Protein AF-A0A9P7BM96-F1 (afdb_monomer)

Secondary structure (DSSP, 8-state):
--HHHHHHHHHHHHHHHHHHHHIIIIIIHHHTT-TT-HHHHHHHHHHHHHHHHHHHHHHHHHHS---PPPTTT---TT---HHHHHHHHH-S-GGGTTS--PPSS-SS-----TTS-TTHHHHPSPPP-TTTS-HHHHHHH-EEE-STT--EEEPPPHHHHHHHHHHHHHHHHHHHHHHHHHHHHHHHTT---------

Foldseek 3Di:
DCPPVVVVLVVVVVVLVVVVVCCVPVPLQVVQVHDPDPSSCVVVVVVVVVSVVVVVVSVCVSPDDPDDDPPPPDDDFQPPDDPVVCCQAQNPDPVCSVPDDGGDDDVPDGHTHPPDDPCVVVCPPDDDPPPVDPPVVCLQADWDQDDPVRDTDGDQDPVNVVVVVVVVVVVVVVVVVVVVVVVVVVVVVVDDDDDDDDD

Structure (mmCIF, N/CA/C/O backbone):
data_AF-A0A9P7BM96-F1
#
_entry.id   AF-A0A9P7BM96-F1
#
loop_
_atom_site.group_PDB
_atom_site.id
_atom_site.type_symbol
_atom_site.label_atom_id
_atom_site.label_alt_id
_atom_site.label_comp_id
_atom_site.la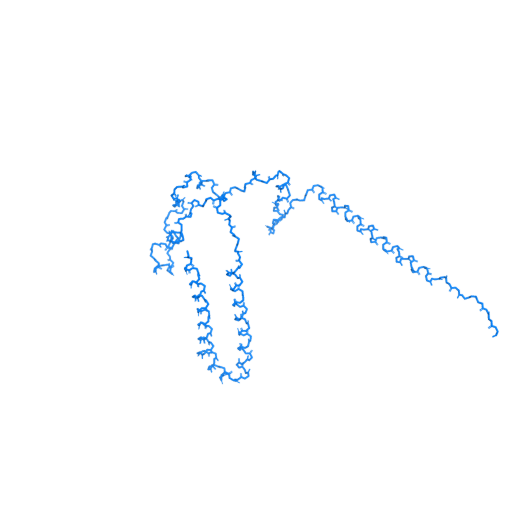bel_asym_id
_atom_site.label_entity_id
_atom_site.label_seq_id
_atom_site.pdbx_PDB_ins_code
_atom_site.Cartn_x
_atom_site.Cartn_y
_atom_site.Cartn_z
_atom_site.occupancy
_atom_site.B_iso_or_equiv
_atom_site.auth_seq_id
_atom_site.auth_comp_id
_atom_site.auth_asym_id
_atom_site.auth_atom_id
_atom_site.pdbx_PDB_model_num
ATOM 1 N N . MET A 1 1 ? -3.046 -20.002 8.139 1.00 47.97 1 MET A N 1
ATOM 2 C CA . MET A 1 1 ? -2.059 -19.854 7.043 1.00 47.97 1 MET A CA 1
ATOM 3 C C . MET A 1 1 ? -2.588 -18.818 6.055 1.00 47.97 1 MET A C 1
ATOM 5 O O . MET A 1 1 ? -3.575 -19.117 5.391 1.00 47.97 1 MET A O 1
ATOM 9 N N . PRO A 1 2 ? -1.997 -17.613 5.975 1.00 55.56 2 PRO A N 1
ATOM 10 C CA . PRO A 1 2 ? -2.507 -16.508 5.168 1.00 55.56 2 PRO A CA 1
ATOM 11 C C . PRO A 1 2 ? -1.936 -16.606 3.747 1.00 55.56 2 PRO A C 1
ATOM 13 O O . PRO A 1 2 ? -1.032 -15.884 3.339 1.00 55.56 2 PRO A O 1
ATOM 16 N N . ILE A 1 3 ? -2.436 -17.574 2.986 1.00 63.69 3 ILE A N 1
ATOM 17 C CA . ILE A 1 3 ? -2.143 -17.705 1.556 1.00 63.69 3 ILE A CA 1
ATOM 18 C C . ILE A 1 3 ? -2.583 -16.456 0.747 1.00 63.69 3 ILE A C 1
ATOM 20 O O . ILE A 1 3 ? -1.845 -16.101 -0.172 1.00 63.69 3 ILE A O 1
ATOM 24 N N . PRO A 1 4 ? -3.697 -15.741 1.053 1.00 73.94 4 PRO A N 1
ATOM 25 C CA . PRO A 1 4 ? -4.152 -14.656 0.176 1.00 73.94 4 PRO A CA 1
ATOM 26 C C . PRO A 1 4 ? -3.235 -13.427 0.177 1.00 73.94 4 PRO A C 1
ATOM 28 O O . PRO A 1 4 ? -2.998 -12.857 -0.881 1.00 73.94 4 PRO A O 1
ATOM 31 N N . GLU A 1 5 ? -2.663 -13.042 1.318 1.00 81.00 5 GLU A N 1
ATOM 32 C CA . GLU A 1 5 ? -1.822 -11.837 1.422 1.00 81.00 5 GLU A CA 1
ATOM 33 C C . GLU A 1 5 ? -0.573 -11.941 0.544 1.00 81.00 5 GLU A C 1
ATOM 35 O O . GLU A 1 5 ? -0.266 -11.053 -0.249 1.00 81.00 5 GLU A O 1
ATOM 40 N N . LYS A 1 6 ? 0.110 -13.088 0.610 1.00 84.75 6 LYS A N 1
ATOM 41 C CA . LYS A 1 6 ? 1.307 -13.346 -0.198 1.00 84.75 6 LYS A CA 1
ATOM 42 C C . LYS A 1 6 ? 0.989 -13.403 -1.694 1.00 84.75 6 LYS A C 1
ATOM 44 O O . LYS A 1 6 ? 1.819 -12.992 -2.502 1.00 84.75 6 LYS A O 1
ATOM 49 N N . LEU A 1 7 ? -0.203 -13.881 -2.064 1.00 88.94 7 LEU A N 1
ATOM 50 C CA . LEU A 1 7 ? -0.665 -13.892 -3.454 1.00 88.94 7 LEU A CA 1
ATOM 51 C C . LEU A 1 7 ? -0.928 -12.482 -3.982 1.00 88.94 7 LEU A C 1
ATOM 53 O O . LEU A 1 7 ? -0.561 -12.199 -5.118 1.00 88.94 7 LEU A O 1
ATOM 57 N N . ILE A 1 8 ? -1.508 -11.596 -3.168 1.00 89.38 8 ILE A N 1
ATOM 58 C CA . ILE A 1 8 ? -1.739 -10.196 -3.549 1.00 89.38 8 ILE A CA 1
ATOM 59 C C . ILE A 1 8 ? -0.401 -9.495 -3.797 1.00 89.38 8 ILE A C 1
ATOM 61 O O . ILE A 1 8 ? -0.229 -8.863 -4.838 1.00 89.38 8 ILE A O 1
ATOM 65 N N . VAL A 1 9 ? 0.575 -9.666 -2.900 1.00 92.06 9 VAL A N 1
ATOM 66 C CA . VAL A 1 9 ? 1.915 -9.081 -3.071 1.00 92.06 9 VAL A CA 1
ATOM 67 C C . VAL A 1 9 ? 2.583 -9.600 -4.347 1.00 92.06 9 VAL A C 1
ATOM 69 O O . VAL A 1 9 ? 3.071 -8.814 -5.159 1.00 92.06 9 VAL A O 1
ATOM 72 N N . ALA A 1 10 ? 2.555 -10.916 -4.576 1.00 91.62 10 ALA A N 1
ATOM 73 C CA . ALA A 1 10 ? 3.107 -11.511 -5.792 1.00 91.62 10 ALA A CA 1
ATOM 74 C C . ALA A 1 10 ? 2.406 -10.994 -7.061 1.00 91.62 10 ALA A C 1
ATOM 76 O O . ALA A 1 10 ? 3.071 -10.670 -8.044 1.00 91.62 10 ALA A O 1
ATOM 77 N N . PHE A 1 11 ? 1.079 -10.869 -7.029 1.00 94.00 11 PHE A N 1
ATOM 78 C CA . PHE A 1 11 ? 0.290 -10.334 -8.133 1.00 94.00 11 PHE A CA 1
ATOM 79 C C . PHE A 1 11 ? 0.677 -8.890 -8.468 1.00 94.00 11 PHE A C 1
ATOM 81 O O . PHE A 1 11 ? 0.903 -8.579 -9.636 1.00 94.00 11 PHE A O 1
ATOM 88 N N . VAL A 1 12 ? 0.819 -8.022 -7.462 1.00 93.88 12 VAL A N 1
ATOM 89 C CA . VAL A 1 12 ? 1.222 -6.622 -7.664 1.00 93.88 12 VAL A CA 1
ATOM 90 C C . VAL A 1 12 ? 2.627 -6.535 -8.263 1.00 93.88 12 VAL A C 1
ATOM 92 O O . VAL A 1 12 ? 2.837 -5.787 -9.216 1.00 93.88 12 VAL A O 1
ATOM 95 N N . VAL A 1 13 ? 3.580 -7.337 -7.781 1.00 94.19 13 VAL A N 1
ATOM 96 C CA . VAL A 1 13 ? 4.946 -7.367 -8.338 1.00 94.19 13 VAL A CA 1
ATOM 97 C C . VAL A 1 13 ? 4.942 -7.814 -9.801 1.00 94.19 13 VAL A C 1
ATOM 99 O O . VAL A 1 13 ? 5.602 -7.192 -10.640 1.00 94.19 13 VAL A O 1
ATOM 102 N N . VAL A 1 14 ? 4.169 -8.854 -10.131 1.00 95.19 14 VAL A N 1
ATOM 103 C CA . VAL A 1 14 ? 3.995 -9.318 -11.516 1.00 95.19 14 VAL A CA 1
ATOM 104 C C . VAL A 1 14 ? 3.354 -8.230 -12.374 1.00 95.19 14 VAL A C 1
ATOM 106 O O . VAL A 1 14 ? 3.816 -7.997 -13.488 1.00 95.19 14 VAL A O 1
ATOM 109 N N . LEU A 1 15 ? 2.344 -7.527 -11.862 1.00 94.94 15 LEU A N 1
ATOM 110 C CA . LEU A 1 15 ? 1.662 -6.452 -12.578 1.00 94.94 15 LEU A CA 1
ATOM 111 C C . LEU A 1 15 ? 2.601 -5.279 -12.889 1.00 94.94 15 LEU A C 1
ATOM 113 O O . LEU A 1 15 ? 2.661 -4.837 -14.037 1.00 94.94 15 LEU A O 1
ATOM 117 N N . ILE A 1 16 ? 3.370 -4.806 -11.903 1.00 93.94 16 ILE A N 1
ATOM 118 C CA . ILE A 1 16 ? 4.359 -3.731 -12.092 1.00 93.94 16 ILE A CA 1
ATOM 119 C C . ILE A 1 16 ? 5.408 -4.164 -13.127 1.00 93.94 16 ILE A C 1
ATOM 121 O O . ILE A 1 16 ? 5.704 -3.420 -14.066 1.00 93.94 16 ILE A O 1
ATOM 125 N N . THR A 1 17 ? 5.916 -5.395 -13.008 1.00 93.94 17 THR A N 1
ATOM 126 C CA . THR A 1 17 ? 6.896 -5.953 -13.953 1.00 93.94 17 THR A CA 1
ATOM 127 C C . THR A 1 17 ? 6.318 -6.040 -15.361 1.00 93.94 17 THR A C 1
ATOM 129 O O . THR A 1 17 ? 6.983 -5.667 -16.325 1.00 93.94 17 THR A O 1
ATOM 132 N N . TYR A 1 18 ? 5.074 -6.500 -15.493 1.00 95.00 18 TYR A N 1
ATOM 133 C CA . TYR A 1 18 ? 4.387 -6.643 -16.770 1.00 95.00 18 TYR A CA 1
ATOM 134 C C . TYR A 1 18 ? 4.189 -5.292 -17.461 1.00 95.00 18 TYR A C 1
ATOM 136 O O . TYR A 1 18 ? 4.538 -5.151 -18.634 1.00 95.00 18 TYR A O 1
ATOM 144 N N . LEU A 1 19 ? 3.689 -4.281 -16.745 1.00 94.00 19 LEU A N 1
ATOM 145 C CA . LEU A 1 19 ? 3.489 -2.937 -17.296 1.00 94.00 19 LEU A CA 1
ATOM 146 C C . LEU A 1 19 ? 4.809 -2.313 -17.759 1.00 94.00 19 LEU A C 1
ATOM 148 O O . LEU A 1 19 ? 4.879 -1.746 -18.852 1.00 94.00 19 LEU A O 1
ATOM 152 N N . GLN A 1 20 ? 5.877 -2.472 -16.976 1.00 92.69 20 GLN A N 1
ATOM 153 C CA . GLN A 1 20 ? 7.189 -1.964 -17.360 1.00 92.69 20 GLN A CA 1
ATOM 154 C C . GLN A 1 20 ? 7.768 -2.708 -18.564 1.00 92.69 20 GLN A C 1
ATOM 156 O O . GLN A 1 20 ? 8.263 -2.077 -19.502 1.00 92.69 20 GLN A O 1
ATOM 161 N N . ALA A 1 21 ? 7.739 -4.042 -18.536 1.00 90.75 21 ALA A N 1
ATOM 162 C CA . ALA A 1 21 ? 8.301 -4.864 -19.597 1.00 90.75 21 ALA A CA 1
ATOM 163 C C . ALA A 1 21 ? 7.570 -4.598 -20.913 1.00 90.75 21 ALA A C 1
ATOM 165 O O . ALA A 1 21 ? 8.215 -4.371 -21.932 1.00 90.75 21 ALA A O 1
ATOM 166 N N . THR A 1 22 ? 6.238 -4.532 -20.889 1.00 94.19 22 THR A N 1
ATOM 167 C CA . THR A 1 22 ? 5.443 -4.245 -22.088 1.00 94.19 22 THR A CA 1
ATOM 168 C C . THR A 1 22 ? 5.695 -2.838 -22.625 1.00 94.19 22 THR A C 1
ATOM 170 O O . THR A 1 22 ? 5.954 -2.687 -23.817 1.00 94.19 22 THR A O 1
ATOM 173 N N . THR A 1 23 ? 5.725 -1.817 -21.767 1.00 91.75 23 THR A N 1
ATOM 174 C CA . THR A 1 23 ? 6.020 -0.433 -22.181 1.00 91.75 23 THR A CA 1
ATOM 175 C C . THR A 1 23 ? 7.432 -0.304 -22.756 1.00 91.75 23 THR A C 1
ATOM 177 O O . THR A 1 23 ? 7.634 0.306 -23.808 1.00 91.75 23 THR A O 1
ATOM 180 N N . SER A 1 24 ? 8.418 -0.928 -22.113 1.00 88.88 24 SER A N 1
ATOM 181 C CA . SER A 1 24 ? 9.808 -0.896 -22.574 1.00 88.88 24 SER A CA 1
ATOM 182 C C . SER A 1 24 ? 9.985 -1.647 -23.895 1.00 88.88 24 SER A C 1
ATOM 184 O O . SER A 1 24 ? 10.652 -1.135 -24.793 1.00 88.88 24 SER A O 1
ATOM 186 N N . PHE A 1 25 ? 9.357 -2.823 -24.042 1.00 87.56 25 PHE A N 1
ATOM 187 C CA . PHE A 1 25 ? 9.504 -3.663 -25.233 1.00 87.56 25 PHE A CA 1
ATOM 188 C C . PHE A 1 25 ? 8.708 -3.197 -26.444 1.00 87.56 25 PHE A C 1
ATOM 190 O O . PHE A 1 25 ? 9.263 -3.138 -27.542 1.00 87.56 25 PHE A O 1
ATOM 197 N N . PHE A 1 26 ? 7.430 -2.873 -26.267 1.00 90.62 26 PHE A N 1
ATOM 198 C CA . PHE A 1 26 ? 6.539 -2.583 -27.389 1.00 90.62 26 PHE A CA 1
ATOM 199 C C . PHE A 1 26 ? 6.515 -1.107 -27.778 1.00 90.62 26 PHE A C 1
ATOM 201 O O . PHE A 1 26 ? 6.284 -0.805 -28.945 1.00 90.62 26 PHE A O 1
ATOM 208 N N . ILE A 1 27 ? 6.758 -0.192 -26.834 1.00 90.69 27 ILE A N 1
ATOM 209 C CA . ILE A 1 27 ? 6.635 1.250 -27.083 1.00 90.69 27 ILE A CA 1
ATOM 210 C C . ILE A 1 27 ? 8.024 1.876 -27.214 1.00 90.69 27 ILE A C 1
ATOM 212 O O . ILE A 1 27 ? 8.380 2.375 -28.280 1.00 90.69 27 ILE A O 1
ATOM 216 N N . LEU A 1 28 ? 8.835 1.827 -26.154 1.00 88.25 28 LEU A N 1
ATOM 217 C CA . LEU A 1 28 ? 10.091 2.585 -26.092 1.00 88.25 28 LEU A CA 1
ATOM 218 C C . LEU A 1 28 ? 11.204 1.996 -26.968 1.00 88.25 28 LEU A C 1
ATOM 220 O O . LEU A 1 28 ? 11.908 2.750 -27.638 1.00 88.25 28 LEU A O 1
ATOM 224 N N . GLY A 1 29 ? 11.347 0.669 -27.008 1.00 85.12 29 GLY A N 1
ATOM 225 C CA . GLY A 1 29 ? 12.335 -0.021 -27.843 1.00 85.12 29 GLY A CA 1
ATOM 226 C C . GLY A 1 29 ? 12.297 0.400 -29.323 1.00 85.12 29 GLY A C 1
ATOM 227 O O . GLY A 1 29 ? 13.311 0.888 -29.833 1.00 85.12 29 GLY A O 1
ATOM 228 N N . PRO A 1 30 ? 11.156 0.256 -30.025 1.00 87.81 30 PRO A N 1
ATOM 229 C CA . PRO A 1 30 ? 11.042 0.688 -31.417 1.00 87.81 30 PRO A CA 1
ATOM 230 C C . PRO A 1 30 ? 11.028 2.217 -31.581 1.00 87.81 30 PRO A C 1
ATOM 232 O O . PRO A 1 30 ? 11.610 2.714 -32.543 1.00 87.81 30 PRO A O 1
ATOM 235 N N . ALA A 1 31 ? 10.436 2.978 -30.651 1.00 87.81 31 ALA A N 1
ATOM 236 C CA . ALA A 1 31 ? 10.355 4.440 -30.762 1.00 87.81 31 ALA A CA 1
ATOM 237 C C . ALA A 1 31 ? 11.722 5.148 -30.694 1.00 87.81 31 ALA A C 1
ATOM 239 O O . ALA A 1 31 ? 11.889 6.219 -31.273 1.00 87.81 31 ALA A O 1
ATOM 240 N N . LEU A 1 32 ? 12.708 4.559 -30.009 1.00 87.00 32 LEU A N 1
ATOM 241 C CA . LEU A 1 32 ? 14.031 5.158 -29.780 1.00 87.00 32 LEU A CA 1
ATOM 242 C C . LEU A 1 32 ? 15.109 4.658 -30.764 1.00 87.00 32 LEU A C 1
ATOM 244 O O . LEU A 1 32 ? 16.298 4.937 -30.582 1.00 87.00 32 LEU A O 1
ATOM 248 N N . GLY A 1 33 ? 14.706 3.933 -31.815 1.00 83.50 33 GLY A N 1
ATOM 249 C CA . GLY A 1 33 ? 15.616 3.403 -32.836 1.00 83.50 33 GLY A CA 1
ATOM 250 C C . GLY A 1 33 ? 16.369 2.139 -32.407 1.00 83.50 33 GLY A C 1
ATOM 251 O O . GLY A 1 33 ? 17.415 1.828 -32.972 1.00 83.50 33 GLY A O 1
ATOM 252 N N . GLY A 1 34 ? 15.848 1.411 -31.414 1.00 83.75 34 GLY A N 1
ATOM 253 C CA . GLY A 1 34 ? 16.416 0.163 -30.912 1.00 83.75 34 GLY A CA 1
ATOM 254 C C . GLY A 1 34 ? 17.118 0.285 -29.557 1.00 83.75 34 GLY A C 1
ATOM 255 O O . GLY A 1 34 ? 17.519 1.353 -29.101 1.00 83.75 34 GLY A O 1
ATOM 256 N N . TRP A 1 35 ? 17.287 -0.866 -28.910 1.00 78.38 35 TRP A N 1
ATOM 257 C CA . TRP A 1 35 ? 17.749 -1.023 -27.525 1.00 78.38 35 TRP A CA 1
ATOM 258 C C . TRP A 1 35 ? 19.212 -0.650 -27.291 1.00 78.38 35 TRP A C 1
ATOM 260 O O . TRP A 1 35 ? 19.595 -0.268 -26.189 1.00 78.38 35 TRP A O 1
ATOM 270 N N . THR A 1 36 ? 20.037 -0.779 -28.327 1.00 82.50 36 THR A N 1
ATOM 271 C CA . THR A 1 36 ? 21.484 -0.532 -28.271 1.00 82.50 36 THR A CA 1
ATOM 272 C C . THR A 1 36 ? 21.850 0.912 -28.607 1.00 82.50 36 THR A C 1
ATOM 274 O O . THR A 1 36 ? 23.028 1.260 -28.609 1.00 82.50 36 THR A O 1
ATOM 277 N N . SER A 1 37 ? 20.864 1.762 -28.907 1.00 88.00 37 SER A N 1
ATOM 278 C CA . SER A 1 37 ? 21.087 3.177 -29.190 1.00 88.00 37 SER A CA 1
ATOM 279 C C . SER A 1 37 ? 21.492 3.929 -27.919 1.00 88.00 37 SER A C 1
ATOM 281 O O . SER A 1 37 ? 20.876 3.769 -26.864 1.00 88.00 37 SER A O 1
ATOM 283 N N . LEU A 1 38 ? 22.488 4.815 -28.022 1.00 85.75 38 LEU A N 1
ATOM 284 C CA . LEU A 1 38 ? 22.903 5.678 -26.907 1.00 85.75 38 LEU A CA 1
ATOM 285 C C . LEU A 1 38 ? 21.762 6.586 -26.433 1.00 85.75 38 LEU A C 1
ATOM 287 O O . LEU A 1 38 ? 21.636 6.863 -25.242 1.00 85.75 38 LEU A O 1
ATOM 291 N N . LEU A 1 39 ? 20.902 7.024 -27.357 1.00 86.62 39 LEU A N 1
ATOM 292 C CA . LEU A 1 39 ? 19.729 7.830 -27.030 1.00 86.62 39 LEU A CA 1
ATOM 293 C C . LEU A 1 39 ? 18.709 7.020 -26.215 1.00 86.62 39 LEU A C 1
ATOM 295 O O . LEU A 1 39 ? 18.172 7.528 -25.232 1.00 86.62 39 LEU A O 1
ATOM 299 N N . ALA A 1 40 ? 18.516 5.744 -26.563 1.00 87.44 40 ALA A N 1
ATOM 300 C CA . ALA A 1 40 ? 17.652 4.842 -25.811 1.00 87.44 40 ALA A CA 1
ATOM 301 C C . ALA A 1 40 ? 18.202 4.576 -24.404 1.00 87.44 40 ALA A C 1
ATOM 303 O O . ALA A 1 40 ? 17.460 4.666 -23.429 1.00 87.44 40 ALA A O 1
ATOM 304 N N . GLN A 1 41 ? 19.509 4.333 -24.268 1.00 87.38 41 GLN A N 1
ATOM 305 C CA . GLN A 1 41 ? 20.141 4.096 -22.966 1.00 87.38 41 GLN A CA 1
ATOM 306 C C . GLN A 1 41 ? 20.053 5.310 -22.036 1.00 87.38 41 GLN A C 1
ATOM 308 O O . GLN A 1 41 ? 19.769 5.136 -20.853 1.00 87.38 41 GLN A O 1
ATOM 313 N N . LYS A 1 42 ? 20.215 6.536 -22.553 1.00 89.19 42 LYS A N 1
ATOM 314 C CA . LYS A 1 42 ? 20.076 7.761 -21.742 1.00 89.19 42 LYS A CA 1
ATOM 315 C C . LYS A 1 42 ? 18.677 7.936 -21.143 1.00 89.19 42 LYS A C 1
ATOM 317 O O . LYS A 1 42 ? 18.567 8.539 -20.083 1.00 89.19 42 LYS A O 1
ATOM 322 N N . ILE A 1 43 ? 17.633 7.415 -21.791 1.00 88.81 43 ILE A N 1
ATOM 323 C CA . ILE A 1 43 ? 16.240 7.494 -21.317 1.00 88.81 43 ILE A CA 1
ATOM 324 C C . ILE A 1 43 ? 15.863 6.262 -20.480 1.00 88.81 43 ILE A C 1
ATOM 326 O O . ILE A 1 43 ? 15.239 6.389 -19.429 1.00 88.81 43 ILE A O 1
ATOM 330 N N . LEU A 1 44 ? 16.268 5.063 -20.904 1.00 87.62 44 LEU A N 1
ATOM 331 C CA . LEU A 1 44 ? 15.960 3.814 -20.204 1.00 87.62 44 LEU A CA 1
ATOM 332 C C . LEU A 1 44 ? 16.725 3.678 -18.887 1.00 87.62 44 LEU A C 1
ATOM 334 O O . LEU A 1 44 ? 16.205 3.085 -17.946 1.00 87.62 44 LEU A O 1
ATOM 338 N N . PHE A 1 45 ? 17.945 4.203 -18.793 1.00 89.81 45 PHE A N 1
ATOM 339 C CA . PHE A 1 45 ? 18.731 4.131 -17.565 1.00 89.81 45 PHE A CA 1
ATOM 340 C C . PHE A 1 45 ? 18.026 4.793 -16.366 1.00 89.81 45 PHE A C 1
ATOM 342 O O . PHE A 1 45 ? 17.761 4.080 -15.396 1.00 89.81 45 PHE A O 1
ATOM 349 N N . PRO A 1 46 ? 17.639 6.088 -16.407 1.00 92.31 46 PRO A N 1
ATOM 350 C CA . PRO A 1 46 ? 16.921 6.703 -15.292 1.00 92.31 46 PRO A CA 1
ATOM 351 C C . PRO A 1 46 ? 15.571 6.022 -15.031 1.00 92.31 46 PRO A C 1
ATOM 353 O O . PRO A 1 46 ? 15.221 5.813 -13.875 1.00 92.31 46 PRO A O 1
ATOM 356 N N . LEU A 1 47 ? 14.859 5.584 -16.077 1.00 89.75 47 LEU A N 1
ATOM 357 C CA . LEU A 1 47 ? 13.594 4.856 -15.931 1.00 89.75 47 LEU A CA 1
ATOM 358 C C . LEU A 1 47 ? 13.758 3.559 -15.118 1.00 89.75 47 LEU A C 1
ATOM 360 O O . LEU A 1 47 ? 12.966 3.289 -14.216 1.00 89.75 47 LEU A O 1
ATOM 364 N N . ASN A 1 48 ? 14.794 2.765 -15.406 1.00 91.12 48 ASN A N 1
ATOM 365 C CA . ASN A 1 48 ? 15.074 1.532 -14.666 1.00 91.12 48 ASN A CA 1
ATOM 366 C C . ASN A 1 48 ? 15.519 1.815 -13.225 1.00 91.12 48 ASN A C 1
ATOM 368 O O . ASN A 1 48 ? 15.150 1.070 -12.321 1.00 91.12 48 ASN A O 1
ATOM 372 N N . VAL A 1 49 ? 16.255 2.904 -12.984 1.00 95.12 49 VAL A N 1
ATOM 373 C CA . VAL A 1 49 ? 16.618 3.329 -11.622 1.00 95.12 49 VAL A CA 1
ATOM 374 C C . VAL A 1 49 ? 15.370 3.695 -10.813 1.00 95.12 49 VAL A C 1
ATOM 376 O O . VAL A 1 49 ? 15.205 3.215 -9.690 1.00 95.12 49 VAL A O 1
ATOM 379 N N . THR A 1 50 ? 14.450 4.479 -11.379 1.00 93.06 50 THR A N 1
ATOM 380 C CA . THR A 1 50 ? 13.179 4.817 -10.718 1.00 93.06 50 THR A CA 1
ATOM 381 C C . THR A 1 50 ? 12.330 3.572 -10.462 1.00 93.06 50 THR A C 1
ATOM 383 O O . THR A 1 50 ? 11.719 3.448 -9.404 1.00 93.06 50 THR A O 1
ATOM 386 N N . LEU A 1 51 ? 12.340 2.607 -11.381 1.00 93.81 51 LEU A N 1
ATOM 387 C CA . LEU A 1 51 ? 11.655 1.332 -11.191 1.00 93.81 51 LEU A CA 1
ATOM 388 C C . LEU A 1 51 ? 12.242 0.521 -10.024 1.00 93.81 51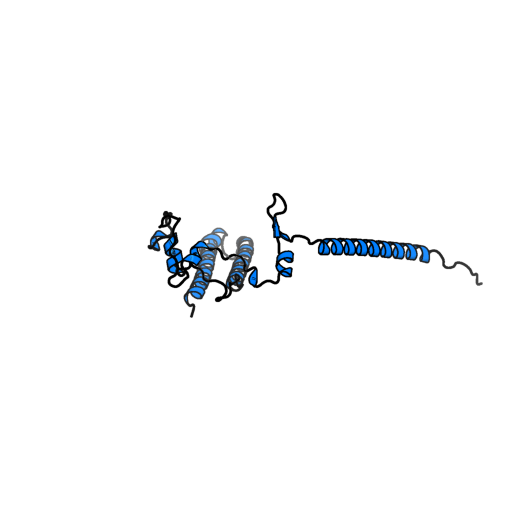 LEU A C 1
ATOM 390 O O . LEU A 1 51 ? 11.492 -0.011 -9.207 1.00 93.81 51 LEU A O 1
ATOM 394 N N . ILE A 1 52 ? 13.572 0.452 -9.908 1.00 95.31 52 ILE A N 1
ATOM 395 C CA . ILE A 1 52 ? 14.237 -0.185 -8.761 1.00 95.31 52 ILE A CA 1
ATOM 396 C C . ILE A 1 52 ? 13.815 0.508 -7.460 1.00 95.31 52 ILE A C 1
ATOM 398 O O . ILE A 1 52 ? 13.480 -0.174 -6.492 1.00 95.31 52 ILE A O 1
ATOM 402 N N . SER A 1 53 ? 13.751 1.843 -7.445 1.00 95.62 53 SER A N 1
ATOM 403 C CA . SER A 1 53 ? 13.266 2.601 -6.283 1.00 95.62 53 SER A CA 1
ATOM 404 C C . SER A 1 53 ? 11.821 2.243 -5.910 1.00 95.62 53 SER A C 1
ATOM 406 O O . SER A 1 53 ? 11.535 2.043 -4.730 1.00 95.62 53 SER A O 1
ATOM 408 N N . ILE A 1 54 ? 10.930 2.065 -6.891 1.00 95.12 54 ILE A N 1
ATOM 409 C CA . ILE A 1 54 ? 9.552 1.608 -6.649 1.00 95.12 54 ILE A CA 1
ATOM 410 C C . ILE A 1 54 ? 9.540 0.224 -5.991 1.00 95.12 54 ILE A C 1
ATOM 412 O O . ILE A 1 54 ? 8.828 0.034 -5.005 1.00 95.12 54 ILE A O 1
ATOM 416 N N . TYR A 1 55 ? 10.336 -0.733 -6.479 1.00 95.25 55 TYR A N 1
ATOM 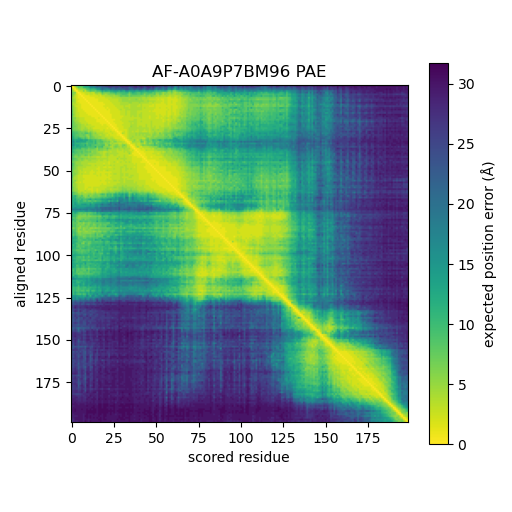417 C CA . TYR A 1 55 ? 10.393 -2.070 -5.876 1.00 95.25 55 TYR A CA 1
ATOM 418 C C . TYR A 1 55 ? 10.924 -2.053 -4.446 1.00 95.25 55 TYR A C 1
ATOM 420 O O . TYR A 1 55 ? 10.382 -2.753 -3.592 1.00 95.25 55 TYR A O 1
ATOM 428 N N . VAL A 1 56 ? 11.954 -1.250 -4.170 1.00 95.62 56 VAL A N 1
ATOM 429 C CA . VAL A 1 56 ? 12.506 -1.100 -2.817 1.00 95.62 56 VAL A CA 1
ATOM 430 C C . VAL A 1 56 ? 11.462 -0.505 -1.874 1.00 95.62 56 VAL A C 1
ATOM 432 O O . VAL A 1 56 ? 11.231 -1.058 -0.800 1.00 95.62 56 VAL A O 1
ATOM 435 N N . ASN A 1 57 ? 10.779 0.562 -2.291 1.00 94.75 57 ASN A N 1
ATOM 436 C CA . ASN A 1 57 ? 9.741 1.199 -1.481 1.00 94.75 57 ASN A CA 1
ATOM 437 C C . ASN A 1 57 ? 8.556 0.262 -1.236 1.00 94.75 57 ASN A C 1
ATOM 439 O O . ASN A 1 57 ? 8.062 0.171 -0.116 1.00 94.75 57 ASN A O 1
ATOM 443 N N . TYR A 1 58 ? 8.125 -0.475 -2.261 1.00 94.06 58 TYR A N 1
ATOM 444 C CA . TYR A 1 58 ? 7.049 -1.451 -2.132 1.00 94.06 58 TYR A CA 1
ATOM 445 C C . TYR A 1 58 ? 7.427 -2.604 -1.194 1.00 94.06 58 TYR A C 1
ATOM 447 O O . TYR A 1 58 ? 6.638 -2.999 -0.337 1.00 94.06 58 TYR A O 1
ATOM 455 N N . TYR A 1 59 ? 8.654 -3.116 -1.312 1.00 93.94 59 TYR A N 1
ATOM 456 C CA . TYR A 1 59 ? 9.179 -4.137 -0.412 1.00 93.94 59 TYR A CA 1
ATOM 457 C C . TYR A 1 59 ? 9.227 -3.645 1.038 1.00 93.94 59 TYR A C 1
ATOM 459 O O . TYR A 1 59 ? 8.825 -4.382 1.939 1.00 93.94 59 TYR A O 1
ATOM 467 N N . LEU A 1 60 ? 9.676 -2.405 1.257 1.00 92.69 60 LEU A N 1
ATOM 468 C CA . LEU A 1 60 ? 9.699 -1.794 2.580 1.00 92.69 60 LEU A CA 1
ATOM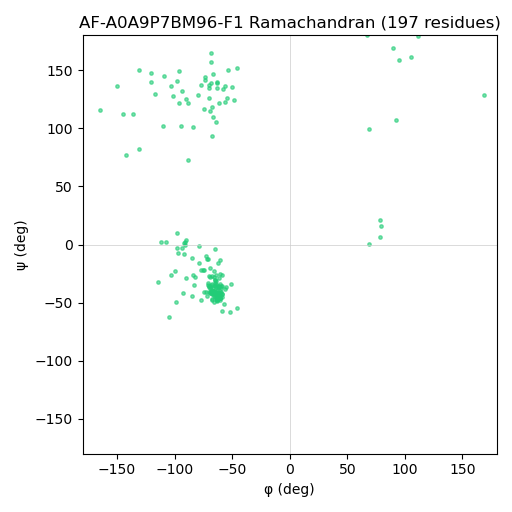 469 C C . LEU A 1 60 ? 8.277 -1.654 3.129 1.00 92.69 60 LEU A C 1
ATOM 471 O O . LEU A 1 60 ? 8.016 -2.114 4.230 1.00 92.69 60 LEU A O 1
ATOM 475 N N . ALA A 1 61 ? 7.335 -1.139 2.338 1.00 89.25 61 ALA A N 1
ATOM 476 C CA . ALA A 1 61 ? 5.937 -1.007 2.743 1.00 89.25 61 ALA A CA 1
ATOM 477 C C . ALA A 1 61 ? 5.287 -2.350 3.125 1.00 89.25 61 ALA A C 1
ATOM 479 O O . ALA A 1 61 ? 4.491 -2.400 4.052 1.00 89.25 61 ALA A O 1
ATOM 480 N N . CYS A 1 62 ? 5.638 -3.445 2.443 1.00 88.75 62 CYS A N 1
ATOM 481 C CA . CYS A 1 62 ? 5.103 -4.773 2.760 1.00 88.75 62 CYS A CA 1
ATOM 482 C C . CYS A 1 62 ? 5.745 -5.422 3.997 1.00 88.75 62 CYS A C 1
ATOM 484 O O . CYS A 1 62 ? 5.184 -6.375 4.534 1.00 88.75 62 CYS A O 1
ATOM 486 N N . LYS A 1 63 ? 6.951 -4.995 4.393 1.00 88.62 63 LYS A N 1
ATOM 487 C CA . LYS A 1 63 ? 7.691 -5.576 5.526 1.00 88.62 63 LYS A CA 1
ATOM 488 C C . LYS A 1 63 ? 7.657 -4.731 6.785 1.00 88.62 63 LYS A C 1
ATOM 490 O O . LYS A 1 63 ? 7.830 -5.280 7.870 1.00 88.62 63 LYS A O 1
ATOM 495 N N . THR A 1 64 ? 7.490 -3.428 6.639 1.00 90.38 64 THR A N 1
ATOM 496 C CA . THR A 1 64 ? 7.281 -2.526 7.759 1.00 90.38 64 THR A CA 1
ATOM 497 C C . THR A 1 64 ? 5.895 -2.794 8.318 1.00 90.38 64 THR A C 1
ATOM 499 O O . THR A 1 64 ? 4.911 -2.784 7.582 1.00 90.38 64 THR A O 1
ATOM 502 N N . ASP A 1 65 ? 5.833 -3.058 9.618 1.00 82.12 65 ASP A N 1
ATOM 503 C CA . ASP A 1 65 ? 4.567 -3.156 10.330 1.00 82.12 65 ASP A CA 1
ATOM 504 C C . ASP A 1 65 ? 3.852 -1.794 10.232 1.00 82.12 65 ASP A C 1
ATOM 506 O O . ASP A 1 65 ? 4.442 -0.784 10.630 1.00 82.12 65 ASP A O 1
ATOM 510 N N . PRO A 1 66 ? 2.622 -1.717 9.687 1.00 79.12 66 PRO A N 1
ATOM 511 C CA . PRO A 1 66 ? 1.851 -0.474 9.666 1.00 79.12 66 PRO A CA 1
ATOM 512 C C . PRO A 1 66 ? 1.460 0.017 11.073 1.00 79.12 66 PRO A C 1
ATOM 514 O O . PRO A 1 66 ? 0.881 1.096 11.195 1.00 79.12 66 PRO A O 1
ATOM 517 N N . GLY A 1 67 ? 1.783 -0.751 12.115 1.00 76.50 67 GLY A N 1
ATOM 518 C CA . GLY A 1 67 ? 1.347 -0.549 13.483 1.00 76.50 67 GLY A CA 1
ATOM 519 C C . GLY A 1 67 ? 0.074 -1.352 13.703 1.00 76.50 67 GLY A C 1
ATOM 520 O O . GLY A 1 67 ? -0.990 -0.992 13.200 1.00 76.50 67 GLY A O 1
ATOM 521 N N . HIS A 1 68 ? 0.179 -2.450 14.449 1.00 66.19 68 HIS A N 1
ATOM 522 C CA . HIS A 1 68 ? -0.975 -3.252 14.846 1.00 66.19 68 HIS A CA 1
ATOM 523 C C . HIS A 1 68 ? -1.421 -2.898 16.263 1.00 66.19 68 HIS A C 1
ATOM 525 O O . HIS A 1 68 ? -0.605 -2.673 17.159 1.00 66.19 68 HIS A O 1
ATOM 531 N N . VAL A 1 69 ? -2.731 -2.865 16.478 1.00 70.25 69 VAL A N 1
ATOM 532 C CA . VAL A 1 69 ? -3.302 -2.748 17.822 1.00 70.25 69 VAL A CA 1
ATOM 533 C C . VAL A 1 69 ? -3.255 -4.140 18.461 1.00 70.25 69 VAL A C 1
ATOM 535 O O . VAL A 1 69 ? -3.722 -5.083 17.828 1.00 70.25 69 VAL A O 1
ATOM 538 N N . PRO A 1 70 ? -2.715 -4.315 19.683 1.00 75.56 70 PRO A N 1
ATOM 539 C CA . PRO A 1 70 ? -2.697 -5.608 20.360 1.00 75.56 70 PRO A CA 1
ATOM 540 C C . PRO A 1 70 ? -4.082 -6.269 20.384 1.00 75.56 70 PRO A C 1
ATOM 542 O O . PRO A 1 70 ? -5.079 -5.619 20.700 1.00 75.56 70 PRO A O 1
ATOM 545 N N . ASP A 1 71 ? -4.133 -7.571 20.087 1.00 65.81 71 ASP A N 1
ATOM 546 C CA . ASP A 1 71 ? -5.379 -8.327 19.858 1.00 65.81 71 ASP A CA 1
ATOM 547 C C . ASP A 1 71 ? -6.340 -8.356 21.065 1.00 65.81 71 ASP A C 1
ATOM 549 O O . ASP A 1 71 ? -7.497 -8.747 20.937 1.00 65.81 71 ASP A O 1
ATOM 553 N N . ASN A 1 72 ? -5.870 -7.958 22.248 1.00 67.94 72 ASN A N 1
ATOM 554 C CA . ASN A 1 72 ? -6.631 -7.912 23.494 1.00 67.94 72 ASN A CA 1
ATOM 555 C C . ASN A 1 72 ? -6.984 -6.489 23.954 1.00 67.94 72 ASN A C 1
ATOM 557 O O . ASN A 1 72 ? -7.542 -6.342 25.042 1.00 67.94 72 ASN A O 1
ATOM 561 N N . TRP A 1 73 ? -6.631 -5.454 23.185 1.00 64.44 73 TRP A N 1
ATOM 562 C CA . TRP A 1 73 ? -6.795 -4.075 23.640 1.00 64.44 73 TRP A CA 1
ATOM 563 C C . TRP A 1 73 ? -8.206 -3.541 23.372 1.00 64.44 73 TRP A C 1
ATOM 565 O O . TRP A 1 73 ? -8.810 -2.967 24.275 1.00 64.44 73 TRP A O 1
ATOM 575 N N . PHE A 1 74 ? -8.765 -3.782 22.177 1.00 70.69 74 PHE A N 1
ATOM 576 C CA . PHE A 1 74 ? -10.113 -3.330 21.809 1.00 70.69 74 PHE A CA 1
ATOM 577 C C . PHE A 1 74 ? -10.796 -4.268 20.803 1.00 70.69 74 PHE A C 1
ATOM 579 O O . PHE A 1 74 ? -10.201 -4.669 19.806 1.00 70.69 74 PHE A O 1
ATOM 586 N N . ASP A 1 75 ? -12.079 -4.558 21.030 1.00 74.56 75 ASP A N 1
ATOM 587 C CA . ASP A 1 75 ? -12.959 -5.148 20.017 1.00 74.56 75 ASP A CA 1
ATOM 588 C C . ASP A 1 75 ? -13.405 -4.078 19.005 1.00 74.56 75 ASP A C 1
ATOM 590 O O . ASP A 1 75 ? -13.787 -2.972 19.377 1.00 74.56 75 ASP A O 1
ATOM 594 N N . TYR A 1 76 ? -13.404 -4.403 17.711 1.00 84.38 76 TYR A N 1
ATOM 595 C CA . TYR A 1 76 ? -13.912 -3.514 16.661 1.00 84.38 76 TYR A CA 1
ATOM 596 C C . TYR A 1 76 ? -15.376 -3.862 16.353 1.00 84.38 76 TYR A C 1
ATOM 598 O O . TYR A 1 76 ? -15.629 -4.838 15.640 1.00 84.38 76 TYR A O 1
ATOM 606 N N . PRO A 1 77 ? -16.368 -3.097 16.853 1.00 87.69 77 PRO A N 1
ATOM 607 C CA . PRO A 1 77 ? -17.778 -3.471 16.733 1.00 87.69 77 PRO A CA 1
ATOM 608 C C . PRO A 1 77 ? -18.259 -3.490 15.278 1.00 87.69 77 PRO A C 1
ATOM 610 O O . PRO A 1 77 ? -19.128 -4.284 14.934 1.00 87.69 77 PRO A O 1
ATOM 613 N N . PHE A 1 78 ? -17.687 -2.650 14.414 1.00 89.31 78 PHE A N 1
ATOM 614 C CA . PHE A 1 78 ? -18.053 -2.563 12.996 1.00 89.31 78 PHE A CA 1
ATOM 615 C C . PHE A 1 78 ? -17.215 -3.471 12.084 1.00 89.31 78 PHE A C 1
ATOM 617 O O . PHE A 1 78 ? -17.420 -3.461 10.873 1.00 89.31 78 PHE A O 1
ATOM 624 N N . ASP A 1 79 ? -16.282 -4.256 12.634 1.00 89.19 79 ASP A N 1
ATOM 625 C CA . ASP A 1 79 ? -15.501 -5.203 11.843 1.00 89.19 79 ASP A CA 1
ATOM 626 C C . ASP A 1 79 ? -16.268 -6.523 11.656 1.00 89.19 79 ASP A C 1
ATOM 628 O O . ASP A 1 79 ? -16.337 -7.381 12.540 1.00 89.19 79 ASP A O 1
ATOM 632 N N . LEU A 1 80 ? -16.860 -6.687 10.473 1.00 89.31 80 LEU A N 1
ATOM 633 C CA . LEU A 1 80 ? -17.598 -7.883 10.056 1.00 89.31 80 LEU A CA 1
ATOM 634 C C . LEU A 1 80 ? -16.695 -8.902 9.337 1.00 89.31 80 LEU A C 1
ATOM 636 O O . LEU A 1 80 ? -17.187 -9.935 8.866 1.00 89.31 80 LEU A O 1
ATOM 640 N N . GLY A 1 81 ? -15.397 -8.602 9.224 1.00 88.50 81 GLY A N 1
ATOM 641 C CA . GLY A 1 81 ? -14.404 -9.327 8.442 1.00 88.50 81 GLY A CA 1
ATOM 642 C C . GLY A 1 81 ? -14.190 -8.748 7.040 1.00 88.50 81 GLY A C 1
ATOM 643 O O . GLY A 1 81 ? -15.060 -8.094 6.463 1.00 88.50 81 GLY A O 1
ATOM 644 N N . PHE A 1 82 ? -13.027 -9.061 6.455 1.00 86.00 82 PHE A N 1
ATOM 645 C CA . PHE A 1 82 ? -12.520 -8.469 5.208 1.00 86.00 82 PHE A CA 1
ATOM 646 C C . PHE A 1 82 ? -13.563 -8.370 4.081 1.00 86.00 82 PHE A C 1
ATOM 648 O O . PHE A 1 82 ? -13.832 -7.288 3.572 1.00 86.00 82 PHE A O 1
ATOM 655 N N . TYR A 1 83 ? -14.201 -9.484 3.711 1.00 90.06 83 TYR A N 1
ATOM 656 C CA . TYR A 1 83 ? -15.140 -9.502 2.584 1.00 90.06 83 TYR A CA 1
ATOM 657 C C . TYR A 1 83 ? -16.437 -8.732 2.870 1.00 90.06 83 TYR A C 1
ATOM 659 O O . TYR A 1 83 ? -16.927 -7.997 2.015 1.00 90.06 83 TYR A O 1
ATOM 667 N N . ARG A 1 84 ? -16.992 -8.877 4.078 1.00 91.38 84 ARG A N 1
ATOM 668 C CA . ARG A 1 84 ? -18.255 -8.230 4.462 1.00 91.38 84 ARG A CA 1
ATOM 669 C C . ARG A 1 84 ? -18.101 -6.722 4.613 1.00 91.38 84 ARG A C 1
ATOM 671 O O . ARG A 1 84 ? -19.007 -5.997 4.217 1.00 91.38 84 ARG A O 1
ATOM 678 N N . ASN A 1 85 ? -16.951 -6.268 5.107 1.00 92.25 85 ASN A N 1
ATOM 679 C CA . ASN A 1 85 ? -16.620 -4.846 5.178 1.00 92.25 85 ASN A CA 1
ATOM 680 C C . ASN A 1 85 ? -16.494 -4.224 3.780 1.00 92.25 85 ASN A C 1
ATOM 682 O O . ASN A 1 85 ? -16.882 -3.081 3.580 1.00 92.25 85 ASN A O 1
ATOM 686 N N . ILE A 1 86 ? -15.988 -4.968 2.791 1.00 92.25 86 ILE A N 1
ATOM 687 C CA . ILE A 1 86 ? -15.945 -4.471 1.409 1.00 92.25 86 ILE A CA 1
ATOM 688 C C . ILE A 1 86 ? -17.356 -4.448 0.803 1.00 92.25 86 ILE A C 1
ATOM 690 O O . ILE A 1 86 ? -17.745 -3.454 0.191 1.00 92.25 86 ILE A O 1
ATOM 694 N N . CYS A 1 87 ? -18.151 -5.503 1.009 1.00 91.81 87 CYS A N 1
ATOM 695 C CA . CYS A 1 87 ? -19.523 -5.572 0.492 1.00 91.81 87 CYS A CA 1
ATOM 696 C C . CYS A 1 87 ? -20.442 -4.501 1.098 1.00 91.81 87 CYS A C 1
ATOM 698 O O . CYS A 1 87 ? -21.331 -4.011 0.406 1.00 91.81 87 CYS A O 1
ATOM 700 N N . SER A 1 88 ? -20.225 -4.092 2.354 1.00 91.88 88 SER A N 1
ATOM 701 C CA . SER A 1 88 ? -21.021 -3.025 2.975 1.00 91.88 88 SER A CA 1
ATOM 702 C C . SER A 1 88 ? -20.808 -1.657 2.319 1.00 91.88 88 SER A C 1
ATOM 704 O O . SER A 1 88 ? -21.690 -0.808 2.402 1.00 91.88 88 SER A O 1
ATOM 706 N N . VAL A 1 89 ? -19.678 -1.449 1.634 1.00 91.25 89 VAL A N 1
ATOM 707 C CA . VAL A 1 89 ? -19.361 -0.195 0.933 1.00 91.25 89 VAL A CA 1
ATOM 708 C C . VAL A 1 89 ? -19.655 -0.296 -0.561 1.00 91.25 89 VAL A C 1
ATOM 710 O O . VAL A 1 89 ? -20.307 0.583 -1.119 1.00 91.25 89 VAL A O 1
ATOM 713 N N . LEU A 1 90 ? -19.180 -1.360 -1.215 1.00 92.44 90 LEU A N 1
ATOM 714 C CA . LEU A 1 90 ? -19.214 -1.503 -2.676 1.00 92.44 90 LEU A CA 1
ATOM 715 C C . LEU A 1 90 ? -20.400 -2.341 -3.191 1.00 92.44 90 LEU A C 1
ATOM 717 O O . LEU A 1 90 ? -20.624 -2.418 -4.399 1.00 92.44 90 LEU A O 1
ATOM 721 N N . GLY A 1 91 ? -21.164 -2.970 -2.296 1.00 91.88 91 GLY A N 1
ATOM 722 C CA . GLY A 1 91 ? -22.282 -3.853 -2.625 1.00 91.88 91 GLY A CA 1
ATOM 723 C C . GLY A 1 91 ? -21.894 -5.324 -2.791 1.00 91.88 91 GLY A C 1
ATOM 724 O O . GLY A 1 91 ? -20.720 -5.686 -2.888 1.00 91.88 91 GLY A O 1
ATOM 725 N N . ASP A 1 92 ? -22.917 -6.180 -2.858 1.00 93.44 92 ASP A N 1
ATOM 726 C CA . ASP A 1 92 ? -22.785 -7.647 -2.839 1.00 93.44 92 ASP A CA 1
ATOM 727 C C . ASP A 1 92 ? -22.181 -8.250 -4.118 1.00 93.44 92 ASP A C 1
ATOM 729 O O . ASP A 1 92 ? -21.837 -9.431 -4.141 1.00 93.44 92 ASP A O 1
ATOM 733 N N . ASN A 1 93 ? -22.070 -7.457 -5.190 1.00 92.38 93 ASN A N 1
ATOM 734 C CA . ASN A 1 93 ? -21.647 -7.902 -6.516 1.00 92.38 93 ASN A CA 1
ATOM 735 C C . ASN A 1 93 ? -20.249 -7.356 -6.871 1.00 92.38 93 ASN A C 1
ATOM 737 O O . ASN A 1 93 ? -20.156 -6.224 -7.351 1.00 92.38 93 ASN A O 1
ATOM 741 N N . PRO A 1 94 ? -19.171 -8.163 -6.766 1.00 92.31 94 PRO A N 1
ATOM 742 C CA . PRO A 1 94 ? -17.803 -7.719 -7.055 1.00 92.31 94 PRO A CA 1
ATOM 743 C C . PRO A 1 94 ? -17.569 -7.226 -8.486 1.00 92.31 94 PRO A C 1
ATOM 745 O O . PRO A 1 94 ? -16.693 -6.405 -8.734 1.00 92.31 94 PRO A O 1
ATOM 748 N N . ILE A 1 95 ? -18.375 -7.701 -9.439 1.00 94.19 95 ILE A N 1
ATOM 749 C CA . ILE A 1 95 ? -18.304 -7.288 -10.850 1.00 94.19 95 ILE A CA 1
ATOM 750 C C . ILE A 1 95 ? -18.717 -5.816 -11.025 1.00 94.19 95 ILE A C 1
ATOM 752 O O . ILE A 1 95 ? -18.263 -5.163 -11.962 1.00 94.19 95 ILE A O 1
ATOM 756 N N . LEU A 1 96 ? -19.558 -5.286 -10.131 1.00 92.69 96 LEU A N 1
ATOM 757 C CA . LEU A 1 96 ? -20.054 -3.910 -10.197 1.00 92.69 96 LEU A CA 1
ATOM 758 C C . LEU A 1 96 ? -19.188 -2.915 -9.413 1.00 92.69 96 LEU A C 1
ATOM 760 O O . LEU A 1 96 ? -19.383 -1.718 -9.570 1.00 92.69 96 LEU A O 1
ATOM 764 N N . TRP A 1 97 ? -18.200 -3.370 -8.637 1.00 92.62 97 TRP A N 1
ATOM 765 C CA . TRP A 1 97 ? -17.291 -2.501 -7.877 1.00 92.62 97 TRP A CA 1
ATOM 766 C C . TRP A 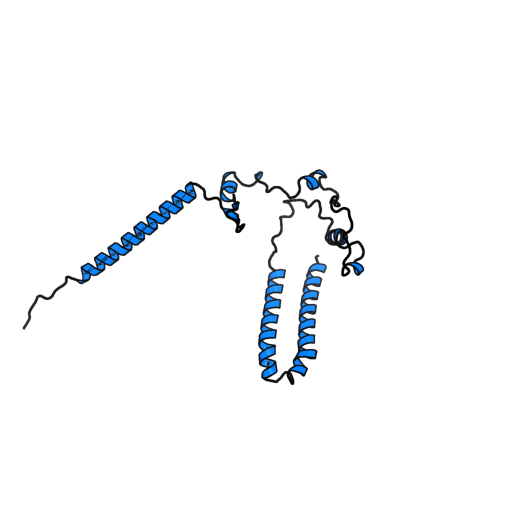1 97 ? -16.534 -1.437 -8.691 1.00 92.62 97 TRP A C 1
ATOM 768 O O . TRP A 1 97 ? -16.354 -0.339 -8.169 1.00 92.62 97 TRP A O 1
ATOM 778 N N . PRO A 1 98 ? -16.084 -1.682 -9.941 1.00 93.19 98 PRO A N 1
ATOM 779 C CA . PRO A 1 98 ? -15.453 -0.625 -10.732 1.00 93.19 98 PRO A CA 1
ATOM 780 C C . PRO A 1 98 ? -16.449 0.427 -11.246 1.00 93.19 98 PRO A C 1
ATOM 782 O O . PRO A 1 98 ? -16.021 1.444 -11.790 1.00 93.19 98 PRO A O 1
ATOM 785 N N . TRP A 1 99 ? -17.760 0.197 -11.119 1.00 93.56 99 TRP A N 1
ATOM 786 C CA . TRP A 1 99 ? -18.782 1.140 -11.558 1.00 93.56 99 TRP A CA 1
A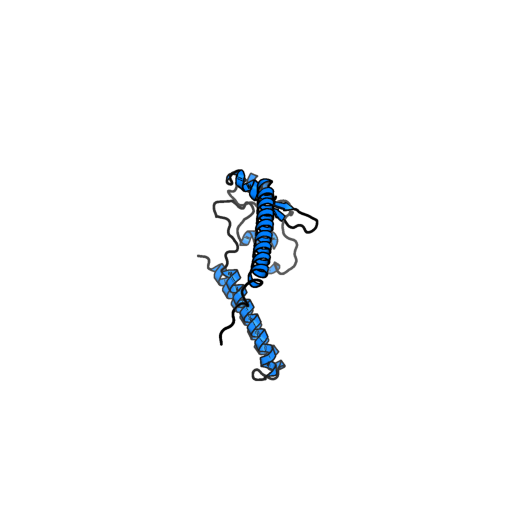TOM 787 C C . TRP A 1 99 ? -19.206 2.061 -10.407 1.00 93.56 99 TRP A C 1
ATOM 789 O O . TRP A 1 99 ? -19.520 1.569 -9.323 1.00 93.56 99 TRP A O 1
ATOM 799 N N . PRO A 1 100 ? -19.267 3.391 -10.613 1.00 91.94 100 PRO A N 1
ATOM 800 C CA . PRO A 1 100 ? -19.691 4.311 -9.567 1.00 91.94 100 PRO A CA 1
ATOM 801 C C . PRO A 1 100 ? -21.168 4.076 -9.240 1.00 91.94 100 PRO A C 1
ATOM 803 O O . PRO A 1 100 ? -22.062 4.386 -10.030 1.00 91.94 100 PRO A O 1
ATOM 806 N N . ALA A 1 101 ? -21.416 3.520 -8.061 1.00 89.12 101 ALA A N 1
ATOM 807 C CA . ALA A 1 101 ? -22.742 3.270 -7.523 1.00 89.12 101 ALA A CA 1
ATOM 808 C C . ALA A 1 101 ? -22.824 3.799 -6.082 1.00 89.12 101 ALA A C 1
ATOM 810 O O . ALA A 1 101 ? -21.805 3.838 -5.387 1.00 89.12 101 ALA A O 1
ATOM 811 N N . PRO A 1 102 ? -24.012 4.230 -5.622 1.00 89.56 102 PRO A N 1
ATOM 812 C CA . PRO A 1 102 ? -24.199 4.612 -4.228 1.00 89.56 102 PRO A CA 1
ATOM 813 C C . PRO A 1 102 ? -23.969 3.404 -3.314 1.00 89.56 102 PRO A C 1
ATOM 815 O O . PRO A 1 102 ? -24.405 2.293 -3.623 1.00 89.56 102 PRO A O 1
ATOM 818 N N . SER A 1 103 ? -23.311 3.629 -2.177 1.00 89.50 103 SER A N 1
ATOM 819 C CA . SER A 1 103 ? -23.090 2.585 -1.177 1.00 89.50 103 SER A CA 1
ATOM 820 C C . SER A 1 103 ? -24.425 2.098 -0.602 1.00 89.50 103 SER A C 1
ATOM 822 O O . SER A 1 103 ? -25.298 2.929 -0.321 1.00 89.50 103 SER A O 1
ATOM 824 N N . PRO A 1 104 ? -24.607 0.786 -0.385 1.00 90.06 104 PRO A N 1
ATOM 825 C CA . PRO A 1 104 ? -25.821 0.267 0.229 1.00 90.06 104 PRO A CA 1
ATOM 826 C C . PRO A 1 104 ? -25.945 0.723 1.691 1.00 90.06 104 PRO A C 1
ATOM 828 O O . PRO A 1 104 ? -24.957 0.860 2.408 1.00 90.06 104 PRO A O 1
ATOM 831 N N . GLY A 1 105 ? -27.181 0.930 2.149 1.00 89.69 105 GLY A N 1
ATOM 832 C CA . GLY A 1 105 ? -27.488 1.326 3.526 1.00 89.69 105 GLY A CA 1
ATOM 833 C C . GLY A 1 105 ? -28.025 2.751 3.654 1.00 89.69 105 GLY A C 1
ATOM 834 O O . GLY A 1 105 ? -28.212 3.470 2.678 1.00 89.69 105 GLY A O 1
ATOM 835 N N . ASN A 1 106 ? -28.326 3.145 4.888 1.00 91.06 106 ASN A N 1
ATOM 836 C CA . ASN A 1 106 ? -28.881 4.461 5.219 1.00 91.06 106 ASN A CA 1
ATOM 837 C C . ASN A 1 106 ? -27.812 5.460 5.704 1.00 91.06 106 ASN A C 1
ATOM 839 O O . ASN A 1 106 ? -28.153 6.597 6.011 1.00 91.06 106 ASN A O 1
ATOM 843 N N . GLY A 1 107 ? -26.549 5.031 5.828 1.00 87.62 107 GLY A N 1
ATOM 844 C CA . GLY A 1 107 ? -25.433 5.841 6.335 1.00 87.62 107 GLY A CA 1
ATOM 845 C C . GLY A 1 107 ? -25.500 6.186 7.829 1.00 87.62 107 GLY A C 1
ATOM 846 O O . GLY A 1 107 ? -24.611 6.865 8.330 1.00 87.62 107 GLY A O 1
ATOM 847 N N . VAL A 1 108 ? -26.537 5.732 8.540 1.00 86.50 108 VAL A N 1
ATOM 848 C CA . VAL A 1 108 ? -26.770 6.023 9.967 1.00 86.50 108 VAL A CA 1
ATOM 849 C C . VAL A 1 108 ? -26.670 4.757 10.817 1.00 86.50 108 VAL A C 1
ATOM 851 O O . VAL A 1 108 ? -26.255 4.811 11.969 1.00 86.50 108 VAL A O 1
ATOM 854 N N . GLN A 1 109 ? -27.048 3.608 10.261 1.00 87.81 109 GLN A N 1
ATOM 855 C CA . GLN A 1 109 ? -27.011 2.315 10.929 1.00 87.81 109 GLN A CA 1
ATOM 856 C C . GLN A 1 109 ? -26.048 1.397 10.189 1.00 87.81 109 GLN A C 1
ATOM 858 O O . GLN A 1 109 ? -26.151 1.212 8.976 1.00 87.81 109 GLN A O 1
ATOM 863 N N . PHE A 1 110 ? -25.140 0.794 10.945 1.00 88.69 110 PHE A N 1
ATOM 864 C CA . PHE A 1 110 ? -24.139 -0.131 10.437 1.00 88.69 110 PHE A CA 1
ATOM 865 C C . PHE A 1 110 ? -24.313 -1.482 11.120 1.00 88.69 110 PHE A C 1
ATOM 867 O O . PHE A 1 110 ? -24.732 -1.561 12.276 1.00 88.69 110 PHE A O 1
ATOM 874 N N . ALA A 1 111 ? -24.018 -2.556 10.393 1.00 89.25 111 ALA A N 1
ATOM 875 C CA . ALA A 1 111 ? -24.035 -3.887 10.972 1.00 89.25 111 ALA A CA 1
ATOM 876 C C . ALA A 1 111 ? -22.893 -4.029 11.990 1.00 89.25 111 ALA A C 1
ATOM 878 O O . ALA A 1 111 ? -21.777 -3.569 11.757 1.00 89.25 111 ALA A O 1
ATOM 879 N N . VAL A 1 112 ? -23.202 -4.673 13.114 1.00 89.00 112 VAL A N 1
ATOM 880 C CA . VAL A 1 112 ? -22.280 -4.880 14.235 1.00 89.00 112 VAL A CA 1
ATOM 881 C C . VAL A 1 112 ? -21.893 -6.358 14.305 1.00 89.00 112 VAL A C 1
ATOM 883 O O . VAL A 1 112 ? -22.703 -7.241 13.997 1.00 89.00 112 VAL A O 1
ATOM 886 N N . LYS A 1 113 ? -20.645 -6.631 14.691 1.00 87.56 113 LYS A N 1
ATOM 887 C CA . LYS A 1 113 ? -20.094 -7.972 14.897 1.00 87.56 113 LYS A CA 1
ATOM 888 C C . LYS A 1 113 ? -20.934 -8.751 15.916 1.00 87.56 113 LYS A C 1
ATOM 890 O O . LYS A 1 113 ? -21.344 -8.239 16.955 1.00 87.56 113 LYS A O 1
ATOM 895 N N . GLN A 1 114 ? -21.204 -10.018 15.608 1.00 80.56 114 GLN A N 1
ATOM 896 C CA . GLN A 1 114 ? -21.949 -10.901 16.505 1.00 80.56 114 GLN A CA 1
ATOM 897 C C . GLN A 1 114 ? -21.077 -11.235 17.727 1.00 80.56 114 GLN A C 1
ATOM 899 O O . GLN A 1 114 ? -19.915 -11.600 17.556 1.00 80.56 114 GLN A O 1
ATOM 904 N N . ASN A 1 115 ? -21.653 -11.162 18.933 1.00 77.75 115 ASN A N 1
ATOM 905 C CA . ASN A 1 115 ? -20.996 -11.371 20.240 1.00 77.75 115 ASN A CA 1
ATOM 906 C C . ASN A 1 115 ? -20.171 -10.194 20.797 1.00 77.75 115 ASN A C 1
ATOM 908 O O . ASN A 1 115 ? -19.415 -10.390 21.743 1.00 77.75 115 ASN A O 1
ATOM 912 N N . THR A 1 116 ? -20.338 -8.982 20.266 1.00 77.25 116 THR A N 1
ATOM 913 C CA . THR A 1 116 ? -19.816 -7.752 20.886 1.00 77.25 116 THR A CA 1
ATOM 914 C C . THR A 1 116 ? -20.911 -7.079 21.723 1.00 77.25 116 THR A C 1
ATOM 916 O O . THR A 1 116 ? -22.096 -7.210 21.407 1.00 77.25 116 THR A O 1
ATOM 919 N N . ASP A 1 117 ? -20.536 -6.375 22.797 1.00 80.56 117 ASP A N 1
ATOM 920 C CA . ASP A 1 117 ? -21.480 -5.592 23.605 1.00 80.56 117 ASP A CA 1
ATOM 921 C C . ASP A 1 117 ? -22.223 -4.575 22.707 1.00 80.56 117 ASP A C 1
ATOM 923 O O . ASP A 1 117 ? -21.572 -3.762 22.043 1.00 80.56 117 ASP A O 1
ATOM 927 N N . PRO A 1 118 ? -23.571 -4.591 22.646 1.00 78.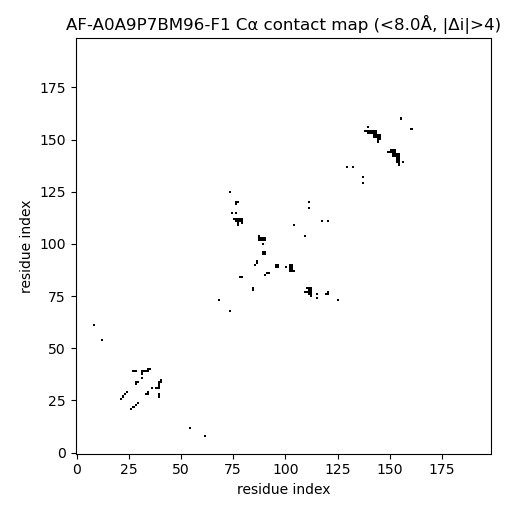44 118 PRO A N 1
ATOM 928 C CA . PRO A 1 118 ? -24.339 -3.661 21.817 1.00 78.44 118 PRO A CA 1
ATOM 929 C C . PRO A 1 118 ? -24.088 -2.187 22.161 1.00 78.44 118 PRO A C 1
ATOM 931 O O . PRO A 1 118 ? -24.234 -1.326 21.292 1.00 78.44 118 PRO A O 1
ATOM 934 N N . LEU A 1 119 ? -23.689 -1.880 23.396 1.00 81.44 119 LEU A N 1
ATOM 935 C CA . LEU A 1 119 ? -23.357 -0.517 23.806 1.00 81.44 119 LEU A CA 1
ATOM 936 C C . LEU A 1 119 ? -22.000 -0.049 23.264 1.00 81.44 119 LEU A C 1
ATOM 938 O O . LEU A 1 119 ? -21.773 1.152 23.115 1.00 81.44 119 LEU A O 1
ATOM 942 N N . MET A 1 120 ? -21.115 -0.977 22.901 1.00 78.69 120 MET A N 1
ATOM 943 C CA . MET A 1 120 ? -19.784 -0.661 22.389 1.00 78.69 120 MET A CA 1
ATOM 944 C C . MET A 1 120 ? -19.833 0.138 21.083 1.00 78.69 120 MET A C 1
ATOM 946 O O . MET A 1 120 ? -19.029 1.045 20.890 1.00 78.69 120 MET A O 1
ATOM 950 N N . ALA A 1 121 ? -20.811 -0.137 20.214 1.00 81.38 121 ALA A N 1
ATOM 951 C CA . ALA A 1 121 ? -21.016 0.613 18.975 1.00 81.38 121 ALA A CA 1
ATOM 952 C C . ALA A 1 121 ? -21.397 2.086 19.221 1.00 81.38 121 ALA A C 1
ATOM 954 O O . ALA A 1 121 ? -21.121 2.933 18.376 1.00 81.38 121 ALA A O 1
ATOM 955 N N . TYR A 1 122 ? -22.012 2.396 20.370 1.00 81.38 122 TYR A N 1
ATOM 956 C CA . TYR A 1 122 ? -22.407 3.758 20.740 1.00 81.38 122 TYR A CA 1
ATOM 957 C C . TYR A 1 122 ? -21.257 4.558 21.365 1.00 81.38 122 TYR A C 1
ATOM 959 O O . TYR A 1 122 ? -21.156 5.763 21.150 1.00 81.38 122 TYR A O 1
ATOM 967 N N . TYR A 1 123 ? -20.382 3.899 22.129 1.00 78.25 123 TYR A N 1
ATOM 968 C CA . TYR A 1 123 ? -19.227 4.543 22.767 1.00 78.25 123 TYR A CA 1
ATOM 969 C C . TYR A 1 123 ? -17.959 4.538 21.902 1.00 78.25 123 TYR A C 1
ATOM 971 O O . TYR A 1 123 ? -16.917 4.994 22.366 1.00 78.25 123 TYR A O 1
ATOM 979 N N . TRP A 1 124 ? -18.046 4.038 20.666 1.00 78.31 124 TRP A N 1
ATOM 980 C CA . TRP A 1 124 ? -16.975 4.076 19.672 1.00 78.31 124 TRP A CA 1
ATOM 981 C C . TRP A 1 124 ? -16.796 5.493 19.088 1.00 78.31 124 TRP A C 1
ATOM 983 O O . TRP A 1 124 ? -17.800 6.168 18.849 1.00 78.31 124 TRP A O 1
ATOM 993 N N . PRO A 1 125 ? -15.569 5.952 18.763 1.00 76.88 125 PRO A N 1
ATOM 994 C CA . PRO A 1 125 ? -14.269 5.285 18.899 1.00 76.88 125 PRO A CA 1
ATOM 995 C C . PRO A 1 125 ? -13.836 5.100 20.358 1.00 76.88 125 PRO A C 1
ATOM 997 O O . PRO A 1 125 ? -14.307 5.844 21.219 1.00 76.88 125 PRO A O 1
ATOM 1000 N N . PRO A 1 126 ? -12.944 4.132 20.654 1.00 66.50 126 PRO A N 1
ATOM 1001 C CA . PRO A 1 126 ? -12.459 3.917 22.005 1.00 66.50 126 PRO A CA 1
ATOM 1002 C C . PRO A 1 126 ? -11.902 5.227 22.541 1.00 66.50 126 PRO A C 1
ATOM 1004 O O . PRO A 1 126 ? -11.049 5.859 21.914 1.00 66.50 126 PRO A O 1
ATOM 1007 N N . LYS A 1 127 ? -12.398 5.652 23.700 1.00 62.06 127 LYS A N 1
ATOM 1008 C CA . LYS A 1 127 ? -11.744 6.730 24.431 1.00 62.06 127 LYS A CA 1
ATOM 1009 C C . LYS A 1 127 ? -10.355 6.223 24.804 1.00 62.06 127 LYS A C 1
ATOM 1011 O O . LYS A 1 127 ? -10.231 5.080 25.242 1.00 62.06 127 LYS A O 1
ATOM 1016 N N . PHE A 1 128 ? -9.330 7.049 24.597 1.00 56.19 128 PHE A N 1
ATOM 1017 C CA . PHE A 1 128 ? -7.979 6.741 25.059 1.00 56.19 128 PHE A CA 1
ATOM 1018 C C . PHE A 1 128 ? -8.069 6.311 26.529 1.00 56.19 128 PHE A C 1
ATOM 1020 O O . PHE A 1 128 ? -8.678 7.026 27.327 1.00 56.19 128 PHE A O 1
ATOM 1027 N N . GLN A 1 129 ? -7.567 5.117 26.858 1.00 53.78 129 GLN A N 1
ATOM 1028 C CA . GLN A 1 129 ? -7.620 4.590 28.220 1.00 53.78 129 GLN A CA 1
ATOM 1029 C C . GLN A 1 129 ? -6.716 5.447 29.106 1.00 53.78 129 GLN A C 1
ATOM 1031 O O . GLN A 1 129 ? -5.520 5.200 29.221 1.00 53.78 129 GLN A O 1
ATOM 1036 N N . THR A 1 130 ? -7.301 6.452 29.749 1.00 52.31 130 THR A N 1
ATOM 1037 C CA . THR A 1 130 ? -6.662 7.228 30.819 1.00 52.31 130 THR A CA 1
ATOM 1038 C C . THR A 1 130 ? -6.307 6.361 32.026 1.00 52.31 130 THR A C 1
ATOM 1040 O O . THR A 1 130 ? -5.507 6.769 32.851 1.00 52.31 130 THR A O 1
ATOM 1043 N N . ASP A 1 131 ? -6.883 5.162 32.122 1.00 52.78 131 ASP A N 1
ATOM 1044 C CA . ASP A 1 131 ? -6.843 4.343 33.334 1.00 52.78 131 ASP A CA 1
ATOM 1045 C C . ASP A 1 131 ? -5.573 3.480 33.452 1.00 52.78 131 ASP A C 1
ATOM 1047 O O . ASP A 1 131 ? -5.317 2.909 34.509 1.00 52.78 131 ASP A O 1
ATOM 1051 N N . ILE A 1 132 ? -4.778 3.363 32.379 1.00 55.81 132 ILE A N 1
ATOM 1052 C CA . ILE A 1 132 ? -3.524 2.579 32.363 1.00 55.81 132 ILE A CA 1
ATOM 1053 C C . ILE A 1 132 ? -2.300 3.485 32.538 1.00 55.81 132 ILE A C 1
ATOM 1055 O O . ILE A 1 132 ? -1.248 3.032 32.986 1.00 55.81 132 ILE A O 1
ATOM 1059 N N . MET A 1 133 ? -2.436 4.768 32.208 1.00 51.81 133 MET A N 1
ATOM 1060 C CA . MET A 1 133 ? -1.333 5.714 32.235 1.00 51.81 133 MET A CA 1
ATOM 1061 C C . MET A 1 133 ? -1.363 6.465 33.571 1.00 51.81 133 MET A C 1
ATOM 1063 O O . MET A 1 133 ? -2.397 7.053 33.899 1.00 51.81 133 MET A O 1
ATOM 1067 N N . PRO A 1 134 ? -0.288 6.422 34.379 1.00 62.25 134 PRO A N 1
ATOM 1068 C CA . PRO A 1 134 ? -0.234 7.171 35.626 1.00 62.25 134 PRO A CA 1
ATOM 1069 C C . PRO A 1 134 ? -0.527 8.646 35.367 1.00 62.25 134 PRO A C 1
ATOM 1071 O O . PRO A 1 134 ? -0.221 9.179 34.300 1.00 62.25 134 PRO A O 1
ATOM 1074 N N . GLU A 1 135 ? -1.111 9.303 36.368 1.00 60.12 135 GLU A N 1
ATOM 1075 C CA . GLU A 1 135 ? -1.580 10.684 36.268 1.00 60.12 135 GLU A CA 1
ATOM 1076 C C . GLU A 1 135 ? -0.468 11.630 35.719 1.00 60.12 135 GLU A C 1
ATOM 1078 O O . GLU A 1 135 ? -0.648 12.514 34.893 1.00 60.12 135 GLU A O 1
ATOM 1083 N N . THR A 1 136 ? 0.775 11.334 36.059 1.00 61.50 136 THR A N 1
ATOM 1084 C CA . THR A 1 136 ? 1.953 12.078 35.614 1.00 61.50 136 THR A CA 1
ATOM 1085 C C . THR A 1 136 ? 2.218 12.023 34.098 1.00 61.50 136 THR A C 1
ATOM 1087 O O . THR A 1 136 ? 2.753 12.968 33.521 1.00 61.50 136 THR A O 1
ATOM 1090 N N . GLU A 1 137 ? 1.857 10.933 33.417 1.00 57.97 137 GLU A N 1
ATOM 1091 C CA . GLU A 1 137 ? 2.147 10.751 31.989 1.00 57.97 137 GLU A CA 1
ATOM 1092 C C . GLU A 1 137 ? 1.131 11.462 31.080 1.00 57.97 137 GLU A C 1
ATOM 1094 O O . GLU A 1 137 ? 1.516 11.904 29.993 1.00 57.97 137 GLU A O 1
ATOM 1099 N N . TRP A 1 138 ? -0.128 11.661 31.503 1.00 55.94 138 TRP A N 1
ATOM 1100 C CA . TRP A 1 138 ? -1.102 12.406 30.686 1.00 55.94 138 TRP A CA 1
ATOM 1101 C C . TRP A 1 138 ? -0.767 13.885 30.579 1.00 55.94 138 TRP A C 1
ATOM 1103 O O . TRP A 1 138 ? -0.950 14.472 29.512 1.00 55.94 138 TRP A O 1
ATOM 1113 N N . GLU A 1 139 ? -0.253 14.482 31.651 1.00 59.97 139 GLU A N 1
ATOM 1114 C CA . GLU A 1 139 ? 0.102 15.902 31.674 1.00 59.97 139 GLU A CA 1
ATOM 1115 C C . GLU A 1 139 ? 1.267 16.149 30.714 1.00 59.97 139 GLU A C 1
ATOM 1117 O O . GLU A 1 139 ? 1.259 17.086 29.917 1.00 59.97 139 GLU A O 1
ATOM 1122 N N . SER A 1 140 ? 2.190 15.187 30.661 1.00 57.94 140 SER A N 1
ATOM 1123 C CA . SER A 1 140 ? 3.321 15.184 29.739 1.00 57.94 140 SER A CA 1
ATOM 1124 C C . SER A 1 140 ? 2.941 14.966 28.264 1.00 57.94 140 SER A C 1
ATOM 1126 O O . SER A 1 140 ? 3.736 15.290 27.383 1.00 57.94 140 SER A O 1
ATOM 1128 N N . GLN A 1 141 ? 1.768 14.403 27.961 1.00 58.53 141 GLN A N 1
ATOM 1129 C CA . GLN A 1 141 ? 1.327 14.095 26.592 1.00 58.53 141 GLN A CA 1
ATOM 1130 C C . GLN A 1 141 ? 0.157 14.962 26.126 1.00 58.53 141 GLN A C 1
ATOM 1132 O O . GLN A 1 141 ? -0.334 14.792 25.007 1.00 58.53 141 GLN A O 1
ATOM 1137 N N . ARG A 1 142 ? -0.298 15.908 26.952 1.00 63.09 142 ARG A N 1
ATOM 1138 C CA . ARG A 1 142 ? -1.363 16.835 26.584 1.00 63.09 142 ARG A CA 1
ATOM 1139 C C . ARG A 1 142 ? -0.882 17.699 25.421 1.00 63.09 142 ARG A C 1
ATOM 1141 O O . ARG A 1 142 ? -0.037 18.574 25.570 1.00 63.09 142 ARG A O 1
ATOM 1148 N N . LEU A 1 143 ? -1.392 17.413 24.226 1.00 68.06 143 LEU A N 1
ATOM 1149 C CA . LEU A 1 143 ? -1.107 18.189 23.026 1.00 68.06 143 LEU A CA 1
ATOM 1150 C C . LEU A 1 143 ? -2.152 19.299 22.890 1.00 68.06 143 LEU A C 1
ATOM 1152 O O . LEU A 1 143 ? -3.355 19.034 22.840 1.00 68.06 143 LEU A O 1
ATOM 1156 N N . VAL A 1 144 ? -1.702 20.542 22.786 1.00 65.75 144 VAL A N 1
ATOM 1157 C CA . VAL A 1 144 ? -2.557 21.703 22.529 1.00 65.75 144 VAL A CA 1
ATOM 1158 C C . VAL A 1 144 ? -2.404 22.092 21.061 1.00 65.75 144 VAL A C 1
ATOM 1160 O O . VAL A 1 144 ? -1.296 22.123 20.523 1.00 65.75 144 VAL A O 1
ATOM 1163 N N . ARG A 1 145 ? -3.521 22.390 20.384 1.00 62.53 145 ARG A N 1
ATOM 1164 C CA . ARG A 1 145 ? -3.466 23.024 19.059 1.00 62.53 145 ARG A CA 1
ATOM 1165 C C . ARG A 1 145 ? -2.956 24.450 19.228 1.00 62.53 145 ARG A C 1
ATOM 1167 O O . ARG A 1 145 ? -3.640 25.262 19.850 1.00 62.53 145 ARG A O 1
ATOM 1174 N N . ARG A 1 146 ? -1.782 24.747 18.676 1.00 58.66 146 ARG A N 1
ATOM 1175 C CA . ARG A 1 146 ? -1.245 26.108 18.607 1.00 58.66 146 ARG A CA 1
ATOM 1176 C C . ARG A 1 146 ? -1.476 26.644 17.193 1.00 58.66 146 ARG A C 1
ATOM 1178 O O . ARG A 1 146 ? -1.125 25.990 16.216 1.00 58.66 146 ARG A O 1
ATOM 1185 N N . ASP A 1 147 ? -2.088 27.822 17.121 1.00 51.72 147 ASP A N 1
ATOM 1186 C CA . ASP A 1 147 ? -2.229 28.649 15.917 1.00 51.72 147 ASP A CA 1
ATOM 1187 C C . ASP A 1 147 ? -3.117 28.094 14.779 1.00 51.72 147 ASP A C 1
ATOM 1189 O O . ASP A 1 147 ? -3.741 27.034 14.874 1.00 51.72 147 ASP A O 1
ATOM 1193 N N . SER A 1 148 ? -3.229 28.872 13.693 1.00 61.62 148 SER A N 1
ATOM 1194 C CA . SER A 1 148 ? -4.036 28.575 12.493 1.00 61.62 148 SER A CA 1
ATOM 1195 C C . SER A 1 148 ? -3.469 27.454 11.614 1.00 61.62 148 SER A C 1
ATOM 1197 O O . SER A 1 148 ? -4.163 26.965 10.727 1.00 61.62 148 SER A O 1
ATOM 1199 N N . GLU A 1 149 ? -2.220 27.059 11.857 1.00 65.69 149 GLU A N 1
ATOM 1200 C CA . GLU A 1 149 ? -1.473 26.039 11.107 1.00 65.69 149 GLU A CA 1
ATOM 1201 C C . GLU A 1 149 ? -1.869 24.604 11.517 1.00 65.69 149 GLU A C 1
ATOM 1203 O O . GLU A 1 149 ? -1.600 23.645 10.799 1.00 65.69 149 GLU A O 1
ATOM 1208 N N . GLY A 1 150 ? -2.552 24.438 12.659 1.00 58.38 150 GLY A N 1
ATOM 1209 C CA . GLY A 1 150 ? -3.207 23.182 13.037 1.00 58.38 150 GLY A CA 1
ATOM 1210 C C . GLY A 1 150 ? -2.297 22.082 13.592 1.00 58.38 150 GLY A C 1
ATOM 1211 O O . GLY A 1 150 ? -2.794 20.981 13.852 1.00 58.38 150 GLY A O 1
ATOM 1212 N N . TYR A 1 151 ? -1.011 22.356 13.819 1.00 57.94 151 TYR A N 1
ATOM 1213 C CA . TYR A 1 151 ? -0.101 21.391 14.435 1.00 57.94 151 TYR A CA 1
ATOM 1214 C C . TYR A 1 151 ? -0.374 21.235 15.939 1.00 57.94 151 TYR A C 1
ATOM 1216 O O . TYR A 1 151 ? -0.696 22.183 16.661 1.00 57.94 151 TYR A O 1
ATOM 1224 N N . LEU A 1 152 ? -0.268 19.992 16.403 1.00 69.56 152 LEU A N 1
ATOM 1225 C CA . LEU A 1 152 ? -0.403 19.612 17.804 1.00 69.56 152 LEU A CA 1
ATOM 1226 C C . LEU A 1 152 ? 0.970 19.715 18.476 1.00 69.56 152 LEU A C 1
ATOM 1228 O O . LEU A 1 152 ? 1.912 19.059 18.036 1.00 69.56 152 LEU A O 1
ATOM 1232 N N . VAL A 1 153 ? 1.085 20.523 19.531 1.00 66.62 153 VAL A N 1
ATOM 1233 C CA . VAL A 1 153 ? 2.338 20.722 20.282 1.00 66.62 153 VAL A CA 1
ATOM 1234 C C . VAL A 1 153 ? 2.126 20.312 21.736 1.00 66.62 153 VAL A C 1
ATOM 1236 O O . VAL A 1 153 ? 1.072 20.596 22.303 1.00 66.62 153 VAL A O 1
ATOM 1239 N N . LYS A 1 154 ? 3.118 19.648 22.340 1.00 73.94 154 LYS A N 1
ATOM 1240 C CA . LYS A 1 154 ? 3.105 19.278 23.763 1.00 73.94 154 LYS A CA 1
ATOM 1241 C C . LYS A 1 154 ? 2.951 20.521 24.642 1.00 73.94 154 LYS A C 1
ATOM 1243 O O . LYS A 1 154 ? 3.604 21.540 24.414 1.00 73.94 154 LYS A O 1
ATOM 1248 N N . GLU A 1 155 ? 2.059 20.447 25.622 1.00 72.75 155 GLU A N 1
ATOM 1249 C CA . GLU A 1 155 ? 1.869 21.498 26.611 1.00 72.75 155 GLU A CA 1
ATOM 1250 C C . GLU A 1 155 ? 3.115 21.578 27.500 1.00 72.75 155 GLU A C 1
ATOM 1252 O O . GLU A 1 155 ? 3.497 20.611 28.149 1.00 72.75 155 GLU A O 1
ATOM 1257 N N . ILE A 1 156 ? 3.785 22.729 27.477 1.00 74.88 156 ILE A N 1
ATOM 1258 C CA . ILE A 1 156 ? 4.979 22.976 28.291 1.00 74.88 156 ILE A CA 1
ATOM 1259 C C . ILE A 1 156 ? 4.573 23.197 29.752 1.00 74.88 156 ILE A C 1
ATOM 1261 O O . ILE A 1 156 ? 3.869 24.175 30.053 1.00 74.88 156 ILE A O 1
ATOM 1265 N N . THR A 1 157 ? 5.022 22.313 30.646 1.00 77.44 157 THR A N 1
ATOM 1266 C CA . THR A 1 157 ? 4.800 22.440 32.095 1.00 77.44 157 THR A CA 1
ATOM 1267 C C . THR A 1 157 ? 5.586 23.636 32.652 1.00 77.44 157 THR A C 1
ATOM 1269 O O . THR A 1 157 ? 6.443 24.213 31.976 1.00 77.44 157 THR A O 1
ATOM 1272 N N . LEU A 1 158 ? 5.268 24.085 33.871 1.00 78.12 158 LEU A N 1
ATOM 1273 C CA . LEU A 1 158 ? 6.011 25.185 34.500 1.00 78.12 158 LEU A CA 1
ATOM 1274 C C . LEU A 1 158 ? 7.451 24.772 34.838 1.00 78.12 158 LEU A C 1
ATOM 1276 O O . LEU A 1 158 ? 8.356 25.593 34.736 1.00 78.12 158 LEU A O 1
ATOM 1280 N N . GLU A 1 159 ? 7.648 23.509 35.199 1.00 80.44 159 GLU A N 1
ATOM 1281 C CA . GLU A 1 159 ? 8.953 22.915 35.490 1.00 80.44 159 GLU A CA 1
ATOM 1282 C C . GLU A 1 159 ? 9.813 22.863 34.226 1.00 80.44 159 GLU A C 1
ATOM 1284 O O . GLU A 1 159 ? 10.897 23.439 34.228 1.00 80.44 159 GLU A O 1
ATOM 1289 N N . ASP A 1 160 ? 9.273 22.347 33.114 1.00 82.44 160 ASP A N 1
ATOM 1290 C CA . ASP A 1 160 ? 9.951 22.336 31.808 1.00 82.44 160 ASP A CA 1
ATOM 1291 C C . ASP A 1 160 ? 10.358 23.759 31.387 1.00 82.44 160 ASP A C 1
ATOM 1293 O O . ASP A 1 160 ? 11.429 23.981 30.825 1.00 82.44 160 ASP A O 1
ATOM 1297 N N . ARG A 1 161 ? 9.511 24.762 31.673 1.00 83.31 161 ARG A N 1
ATOM 1298 C CA . ARG A 1 161 ? 9.840 26.176 31.417 1.00 83.31 161 ARG A CA 1
ATOM 1299 C C . ARG A 1 161 ? 11.000 26.666 32.275 1.00 83.31 161 ARG A C 1
ATOM 1301 O O . ARG A 1 161 ? 11.830 27.409 31.764 1.00 83.31 161 ARG A O 1
ATOM 1308 N N . ILE A 1 162 ? 11.045 26.304 33.556 1.00 86.44 162 ILE A N 1
ATOM 1309 C CA . ILE A 1 162 ? 12.131 26.700 34.462 1.00 86.44 162 ILE A CA 1
ATOM 1310 C C . ILE A 1 162 ? 13.437 26.014 34.052 1.00 86.44 162 ILE A C 1
ATOM 1312 O O . ILE A 1 162 ? 14.468 26.679 34.039 1.00 86.44 162 ILE A O 1
ATOM 1316 N N . GLU A 1 163 ? 13.399 24.741 33.659 1.00 87.44 163 GLU A N 1
ATOM 1317 C CA . GLU A 1 163 ? 14.573 24.013 33.165 1.00 87.44 163 GLU A CA 1
ATOM 1318 C C . GLU A 1 163 ? 15.111 24.613 31.866 1.00 87.44 163 GLU A C 1
ATOM 1320 O O . GLU A 1 163 ? 16.307 24.869 31.771 1.00 87.44 163 GLU A O 1
ATOM 1325 N N . MET A 1 164 ? 14.240 24.924 30.898 1.00 83.50 164 MET A N 1
ATOM 1326 C CA . MET A 1 164 ? 14.659 25.602 29.666 1.00 83.50 164 MET A CA 1
ATOM 1327 C C . MET A 1 164 ? 15.316 26.955 29.963 1.00 83.50 164 MET A C 1
ATOM 1329 O O . MET A 1 164 ? 16.360 27.252 29.391 1.00 83.50 164 MET A O 1
ATOM 1333 N N . LEU A 1 165 ? 14.757 27.742 30.891 1.00 85.06 165 LEU A N 1
ATOM 1334 C CA . LEU A 1 165 ? 15.346 29.019 31.309 1.00 85.06 165 LEU A CA 1
ATOM 1335 C C . LEU A 1 165 ? 16.681 28.829 32.040 1.00 85.06 165 LEU A C 1
ATOM 1337 O O . LEU A 1 165 ? 17.603 29.617 31.853 1.00 85.06 165 LEU A O 1
ATOM 1341 N N . GLN A 1 166 ? 16.808 27.814 32.893 1.00 85.19 166 GLN A N 1
ATOM 1342 C CA . GLN A 1 166 ? 18.065 27.514 33.585 1.00 85.19 166 GLN A CA 1
ATOM 1343 C C . GLN A 1 166 ? 19.142 27.047 32.612 1.00 85.19 166 GLN A C 1
ATOM 1345 O O . GLN A 1 166 ? 20.293 27.453 32.739 1.00 85.19 166 GLN A O 1
ATOM 1350 N N . GLN A 1 167 ? 18.764 26.228 31.635 1.00 85.75 167 GLN A N 1
ATOM 1351 C CA . GLN A 1 167 ? 19.663 25.749 30.602 1.00 85.75 167 GLN A CA 1
ATOM 1352 C C . GLN A 1 167 ? 20.112 26.892 29.689 1.00 85.75 167 GLN A C 1
ATOM 1354 O O . GLN A 1 167 ? 21.302 26.990 29.417 1.00 85.75 167 GLN A O 1
ATOM 1359 N N . GLU A 1 168 ? 19.203 27.785 29.291 1.00 85.75 168 GLU A N 1
ATOM 1360 C CA . GLU A 1 168 ? 19.530 29.013 28.556 1.00 85.75 168 GLU A CA 1
ATOM 1361 C C . GLU A 1 168 ? 20.525 29.881 29.339 1.00 85.75 168 GLU A C 1
ATOM 1363 O O . GLU A 1 168 ? 21.597 30.176 28.824 1.00 85.75 168 GLU A O 1
ATOM 1368 N N . ASN A 1 169 ? 20.252 30.176 30.617 1.00 84.12 169 ASN A N 1
ATOM 1369 C CA . ASN A 1 169 ? 21.180 30.939 31.464 1.00 84.12 169 ASN A CA 1
ATOM 1370 C C . ASN A 1 169 ? 22.546 30.245 31.620 1.00 84.12 169 ASN A C 1
ATOM 1372 O O . ASN A 1 169 ? 23.574 30.913 31.680 1.00 84.12 169 ASN A O 1
ATOM 1376 N N . CYS A 1 170 ? 22.575 28.912 31.715 1.00 84.56 170 CYS A N 1
ATOM 1377 C CA . CYS A 1 170 ? 23.822 28.157 31.827 1.00 84.56 170 CYS A CA 1
ATOM 1378 C C . CYS A 1 170 ? 24.628 28.219 30.523 1.00 84.56 170 CYS A C 1
ATOM 1380 O O . CYS A 1 170 ? 25.836 28.423 30.585 1.00 84.56 170 CYS A O 1
ATOM 1382 N N . PHE A 1 171 ? 23.965 28.104 29.366 1.00 86.06 171 PHE A N 1
ATOM 1383 C CA . PHE A 1 171 ? 24.588 28.287 28.053 1.00 86.06 171 PHE A CA 1
ATOM 1384 C C . PHE A 1 171 ? 25.142 29.703 27.884 1.00 86.06 171 PHE A C 1
ATOM 1386 O O . PHE A 1 171 ? 26.286 29.849 27.474 1.00 86.06 171 PHE A O 1
ATOM 1393 N N . GLU A 1 172 ? 24.383 30.737 28.255 1.00 86.69 172 GLU A N 1
ATOM 1394 C CA . GLU A 1 172 ? 24.862 32.126 28.221 1.00 86.69 172 GLU A CA 1
ATOM 1395 C C . GLU A 1 172 ? 26.077 32.326 29.137 1.00 86.69 172 GLU A C 1
ATOM 1397 O O . GLU A 1 172 ? 27.030 33.020 28.786 1.00 86.69 172 GLU A O 1
ATOM 1402 N N . GLN A 1 173 ? 26.070 31.707 30.319 1.00 83.75 173 GLN A N 1
ATOM 1403 C CA . GLN A 1 173 ? 27.170 31.811 31.273 1.00 83.75 173 GLN A CA 1
ATOM 1404 C C . GLN A 1 173 ? 28.426 31.069 30.793 1.00 83.75 173 GLN A C 1
ATOM 1406 O O . GLN A 1 173 ? 29.540 31.550 31.009 1.00 83.75 173 GLN A O 1
ATOM 1411 N N . GLU A 1 174 ? 28.253 29.931 30.124 1.00 84.31 174 GLU A N 1
ATOM 1412 C CA . GLU A 1 174 ? 29.330 29.155 29.508 1.00 84.31 174 GLU A CA 1
ATOM 1413 C C . GLU A 1 174 ? 29.912 29.891 28.289 1.00 84.31 174 GLU A C 1
ATOM 1415 O O . GLU A 1 174 ? 31.130 30.008 28.181 1.00 84.31 174 GLU A O 1
ATOM 1420 N N . GLU A 1 175 ? 29.069 30.509 27.456 1.00 84.44 175 GLU A N 1
ATOM 1421 C CA . GLU A 1 175 ? 29.489 31.341 26.318 1.00 84.44 175 GLU A CA 1
ATOM 1422 C C . GLU A 1 175 ? 30.236 32.605 26.784 1.00 84.44 175 GLU A C 1
ATOM 1424 O O . GLU A 1 175 ? 31.275 32.964 26.222 1.00 84.44 175 GLU A O 1
ATOM 1429 N N . MET A 1 176 ? 29.783 33.249 27.869 1.00 82.38 176 MET A N 1
ATOM 1430 C CA . MET A 1 176 ? 30.528 34.355 28.483 1.00 82.38 176 MET A CA 1
ATOM 1431 C C . MET A 1 176 ? 31.886 33.898 29.023 1.00 82.38 176 MET A C 1
ATOM 1433 O O . MET A 1 176 ? 32.883 34.585 28.799 1.00 82.38 176 MET A O 1
ATOM 1437 N N . MET A 1 177 ? 31.948 32.742 29.687 1.00 82.94 177 MET A N 1
ATOM 1438 C CA . MET A 1 177 ? 33.198 32.201 30.223 1.00 82.94 177 MET A CA 1
ATOM 1439 C C . MET A 1 177 ? 34.182 31.819 29.107 1.00 82.94 177 MET A C 1
ATOM 1441 O O . MET A 1 177 ? 35.365 32.138 29.216 1.00 82.94 177 MET A O 1
ATOM 1445 N N . GLU A 1 178 ? 33.719 31.207 28.013 1.00 82.94 178 GLU A N 1
ATOM 1446 C CA . GLU A 1 178 ? 34.554 30.944 26.832 1.00 82.94 178 GLU A CA 1
ATOM 1447 C C . GLU A 1 178 ? 35.066 32.245 26.198 1.00 82.94 178 GLU A C 1
ATOM 1449 O O . GLU A 1 178 ? 36.247 32.339 25.855 1.00 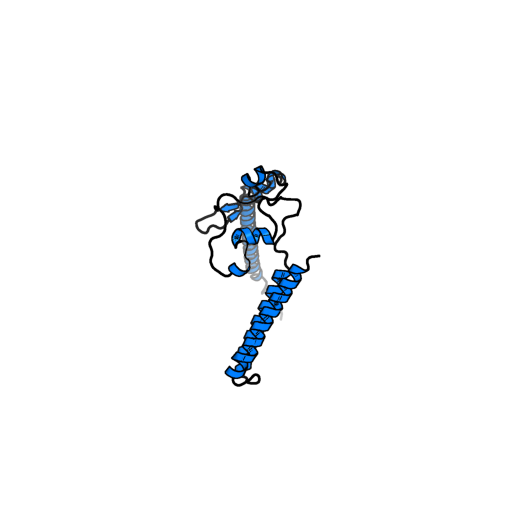82.94 178 GLU A O 1
ATOM 1454 N N . SER A 1 179 ? 34.220 33.277 26.105 1.00 76.75 179 SER A N 1
ATOM 1455 C CA . SER A 1 179 ? 34.634 34.584 25.580 1.00 76.75 179 SER A CA 1
ATOM 1456 C C . SER A 1 179 ? 35.676 35.284 26.468 1.00 76.75 179 SER A C 1
ATOM 1458 O O . SER A 1 179 ? 36.597 35.920 25.953 1.00 76.75 179 SER A O 1
ATOM 1460 N N . GLU A 1 180 ? 35.577 35.134 27.794 1.00 79.81 180 GLU A N 1
ATOM 1461 C CA . GLU A 1 180 ? 36.519 35.708 28.760 1.00 79.81 180 GLU A CA 1
ATOM 1462 C C . GLU A 1 180 ? 37.865 34.968 28.741 1.00 79.81 180 GLU A C 1
ATOM 1464 O O . GLU A 1 180 ? 38.915 35.612 28.730 1.00 79.81 180 GLU A O 1
ATOM 1469 N N . ILE A 1 181 ? 37.857 33.633 28.630 1.00 75.62 181 ILE A N 1
ATOM 1470 C CA . ILE A 1 181 ? 39.079 32.830 28.441 1.00 75.62 181 ILE A CA 1
ATOM 1471 C C . ILE A 1 181 ? 39.781 33.232 27.138 1.00 75.62 181 ILE A C 1
ATOM 1473 O O . ILE A 1 181 ? 40.984 33.492 27.145 1.00 75.62 181 ILE A O 1
ATOM 1477 N N . GLN A 1 182 ? 39.031 33.365 26.038 1.00 74.69 182 GLN A N 1
ATOM 1478 C CA . GLN A 1 182 ? 39.585 33.800 24.755 1.00 74.69 182 GLN A CA 1
ATOM 1479 C C . GLN A 1 182 ? 40.191 35.214 24.824 1.00 74.69 182 GLN A C 1
ATOM 1481 O O . GLN A 1 182 ? 41.212 35.478 24.185 1.00 74.69 182 GLN A O 1
ATOM 1486 N N . TYR A 1 183 ? 39.593 36.122 25.599 1.00 65.31 183 TYR A N 1
ATOM 1487 C CA . TYR A 1 183 ? 40.144 37.457 25.832 1.00 65.31 183 TYR A CA 1
ATOM 1488 C C . TYR A 1 183 ? 41.455 37.397 26.641 1.00 65.31 183 TYR A C 1
ATOM 1490 O O . TYR A 1 183 ? 42.455 37.990 26.234 1.00 65.31 183 TYR A O 1
ATOM 1498 N N . CYS A 1 184 ? 41.502 36.630 27.734 1.00 65.31 184 CYS A N 1
ATOM 1499 C CA . CYS A 1 184 ? 42.709 36.491 28.557 1.00 65.31 184 CYS A CA 1
ATOM 1500 C C . CYS A 1 184 ? 43.890 35.832 27.822 1.00 65.31 184 CYS A C 1
ATOM 1502 O O . CYS A 1 184 ? 45.030 36.260 28.015 1.00 65.31 184 CYS A O 1
ATOM 1504 N N . ASP A 1 185 ? 43.642 34.845 26.956 1.00 66.19 185 ASP A N 1
ATOM 1505 C CA . ASP A 1 185 ? 44.700 34.228 26.142 1.00 66.19 185 ASP A CA 1
ATOM 1506 C C . ASP A 1 185 ? 45.318 35.236 25.155 1.00 66.19 185 ASP A C 1
ATOM 1508 O O . ASP A 1 185 ? 46.530 35.223 24.934 1.00 66.19 185 ASP A O 1
ATOM 1512 N N . SER A 1 186 ? 44.521 36.174 24.625 1.00 58.22 186 SER A N 1
ATOM 1513 C CA . SER A 1 186 ? 45.028 37.223 23.729 1.00 58.22 186 SER A CA 1
ATOM 1514 C C . SER A 1 186 ? 45.906 38.278 24.423 1.00 58.22 186 SER A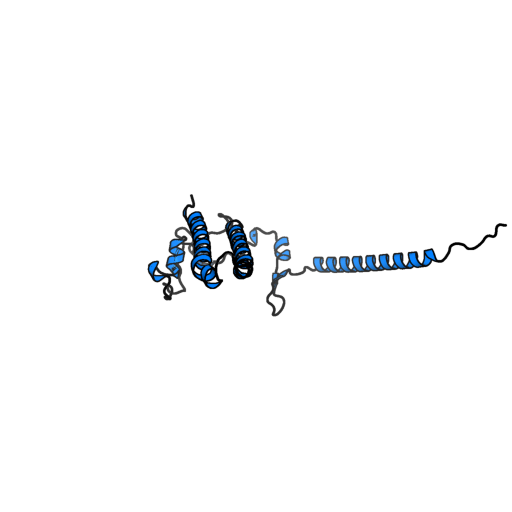 C 1
ATOM 1516 O O . SER A 1 186 ? 46.805 38.830 23.787 1.00 58.22 186 SER A O 1
ATOM 1518 N N . ASP A 1 187 ? 45.715 38.511 25.726 1.00 59.59 187 ASP A N 1
ATOM 1519 C CA . ASP A 1 187 ? 46.556 39.415 26.526 1.00 59.59 187 ASP A CA 1
ATOM 1520 C C . ASP A 1 187 ? 47.842 38.724 27.038 1.00 59.59 187 ASP A C 1
ATOM 1522 O O . ASP A 1 187 ? 48.864 39.386 27.245 1.00 59.59 187 ASP A O 1
ATOM 1526 N N . SER A 1 188 ? 47.837 37.392 27.206 1.00 54.72 188 SER A N 1
ATOM 1527 C CA . SER A 1 188 ? 49.000 36.635 27.701 1.00 54.72 188 SER A CA 1
ATOM 1528 C C . SER A 1 188 ? 50.118 36.457 26.664 1.00 54.72 188 SER A C 1
ATOM 1530 O O . SER A 1 188 ? 51.269 36.263 27.054 1.00 54.72 188 SER A O 1
ATOM 1532 N N . GLU A 1 189 ? 49.837 36.558 25.362 1.00 54.69 189 GLU A N 1
ATOM 1533 C CA . GLU A 1 189 ? 50.876 36.549 24.315 1.00 54.69 189 GLU A CA 1
ATOM 1534 C C . GLU A 1 189 ? 51.599 37.911 24.166 1.00 54.69 189 GLU A C 1
ATOM 1536 O O . GLU A 1 189 ? 52.527 38.046 23.368 1.00 54.69 189 GLU A O 1
ATOM 1541 N N . GLY A 1 190 ? 51.215 38.930 24.949 1.00 55.94 190 GLY A N 1
ATOM 1542 C CA . GLY A 1 190 ? 51.733 40.299 24.853 1.00 55.94 190 GLY A CA 1
ATOM 1543 C C . GLY A 1 190 ? 52.911 40.663 25.767 1.00 55.94 190 GLY A C 1
ATOM 1544 O O . GLY A 1 190 ? 53.408 41.788 25.673 1.00 55.94 190 GLY A O 1
ATOM 1545 N N . SER A 1 191 ? 53.382 39.775 26.650 1.00 52.72 191 SER A N 1
ATOM 1546 C CA . SER A 1 191 ? 54.505 40.099 27.543 1.00 52.72 191 SER A CA 1
ATOM 1547 C C . SER A 1 191 ? 55.461 38.929 27.774 1.00 52.72 191 SER A C 1
ATOM 1549 O O . SER A 1 191 ? 55.478 38.338 28.851 1.00 52.72 191 SER A O 1
ATOM 1551 N N . ASP A 1 192 ? 56.323 38.635 26.800 1.00 51.69 192 ASP A N 1
ATOM 1552 C CA . ASP A 1 192 ? 57.615 38.036 27.133 1.00 51.69 192 ASP A CA 1
ATOM 1553 C C . ASP A 1 192 ? 58.741 38.529 26.206 1.00 51.69 192 ASP A C 1
ATOM 1555 O O . ASP A 1 192 ? 58.787 38.251 25.011 1.00 51.69 192 ASP A O 1
ATOM 1559 N N . MET A 1 193 ? 59.644 39.287 26.833 1.00 53.22 193 MET A N 1
ATOM 1560 C CA . MET A 1 193 ? 61.094 39.266 26.637 1.00 53.22 193 MET A CA 1
ATOM 1561 C C . MET A 1 193 ? 61.704 39.769 25.313 1.00 53.22 193 MET A C 1
ATOM 1563 O O . MET A 1 193 ? 61.949 39.017 24.375 1.00 53.22 193 MET A O 1
ATOM 1567 N N . THR A 1 194 ? 62.195 41.015 25.339 1.00 55.09 194 THR A N 1
ATOM 1568 C CA . THR A 1 194 ? 63.503 41.334 24.737 1.00 55.09 194 THR A CA 1
ATOM 1569 C C . THR A 1 194 ? 64.349 42.133 25.723 1.00 55.09 194 THR A C 1
ATOM 1571 O O . THR A 1 194 ? 64.414 43.354 25.645 1.00 55.09 194 THR A O 1
ATOM 1574 N N . ASP A 1 195 ? 64.998 41.427 26.642 1.00 52.28 195 ASP A N 1
ATOM 1575 C CA . ASP A 1 195 ? 66.242 41.866 27.270 1.00 52.28 195 ASP A CA 1
ATOM 1576 C C . ASP A 1 195 ? 67.159 40.640 27.298 1.00 52.28 195 ASP A C 1
ATOM 1578 O O . ASP A 1 195 ? 66.812 39.617 27.881 1.00 52.28 195 ASP A O 1
ATOM 1582 N N . TYR A 1 196 ? 68.241 40.683 26.519 1.00 53.00 196 TYR A N 1
ATOM 1583 C CA . TYR A 1 196 ? 69.630 40.630 26.984 1.00 53.00 196 TYR A CA 1
ATOM 1584 C C . TYR A 1 196 ? 70.583 40.430 25.799 1.00 53.00 196 TYR A C 1
ATOM 1586 O O . TYR A 1 196 ? 70.435 39.537 24.966 1.00 53.00 196 TYR A O 1
ATOM 1594 N N . GLU A 1 197 ? 71.567 41.326 25.775 1.00 49.88 197 GLU A N 1
ATOM 1595 C CA . GLU A 1 197 ? 72.842 41.263 25.067 1.00 49.88 197 GLU A CA 1
ATOM 1596 C C . GLU A 1 197 ? 73.538 39.906 25.234 1.00 49.88 197 GLU A C 1
ATOM 1598 O O . GLU A 1 197 ? 73.411 39.302 26.294 1.00 49.88 197 GLU A O 1
ATOM 1603 N N . LEU A 1 198 ? 74.354 39.501 24.249 1.00 52.56 198 LEU A N 1
ATOM 1604 C CA . LEU A 1 198 ? 75.621 38.781 24.456 1.00 52.56 198 LEU A CA 1
ATOM 1605 C C . LEU A 1 198 ? 76.470 38.802 23.160 1.00 52.56 198 LEU A C 1
ATOM 1607 O O . LEU A 1 198 ? 76.074 38.210 22.160 1.00 52.56 198 LEU A O 1
ATOM 1611 N N . GLU A 1 199 ? 77.628 39.473 23.272 1.00 42.47 199 GLU A N 1
ATOM 1612 C CA . GLU A 1 199 ? 78.878 39.443 22.463 1.00 42.47 199 GLU A CA 1
ATOM 1613 C C . GLU A 1 199 ? 78.897 39.900 20.988 1.00 42.47 199 GLU A C 1
ATOM 1615 O O . GLU A 1 199 ? 78.339 39.230 20.093 1.00 42.47 199 GLU A O 1
#

Radius of gyration: 33.5 Å; Cα contacts (8 Å, |Δi|>4): 86; chains: 1; bounding box: 108×62×69 Å

Nearest PDB structures (foldseek):
  9cpc-assembly1_2J  TM=1.824E-01  e=9.920E+00  Sus scrofa

Mean predicted aligned error: 16.51 Å

Organism: Rhizopus oryzae (NCBI:txid64495)

Solvent-accessible surface area (backbone atoms only — not comparable to full-atom values): 12375 Å² total; per-residue (Å²): 134,77,64,66,63,60,48,51,55,51,49,51,53,51,49,56,50,48,55,50,51,49,46,45,59,73,49,48,27,66,72,46,74,31,77,86,30,71,72,27,43,69,55,49,49,60,52,52,52,54,49,51,50,50,52,53,52,51,52,46,62,75,67,49,79,92,72,81,78,61,91,85,75,70,87,62,42,68,56,64,48,76,68,52,54,47,29,54,49,57,35,90,49,77,88,50,52,89,50,98,68,85,53,60,77,79,88,80,71,75,74,64,35,87,92,55,66,80,64,52,63,71,60,54,72,80,70,80,71,66,86,80,50,57,78,73,56,52,59,67,60,39,58,42,74,52,75,95,84,65,50,73,40,67,50,79,48,74,65,59,50,50,49,53,50,50,51,50,51,49,50,53,52,49,52,51,48,53,52,50,51,57,52,53,58,66,58,63,77,71,74,79,87,92,83,81,89,85,137

Sequence (199 aa):
MPIPEKLIVAFVVVLITYLQATTSFFILGPALGGWTSLLAQKILFPLNVTLISIYVNYYLACKTDPGHVPDNWFDYPFDLGFYRNICSVLGDNPILWPWPAPSPGNGVQFAVKQNTDPLMAYYWPPKFQTDIMPETEWESQRLVRRDSEGYLVKEITLEDRIEMLQQENCFEQEEMMESEIQYCDSDSEGSDMTDYELE

pLDDT: mean 79.54, std 13.84, range [42.47, 95.62]